Protein AF-0000000080759256 (afdb_homodimer)

Structure (mmCIF, N/CA/C/O backbone):
data_AF-0000000080759256-model_v1
#
loop_
_entity.id
_entity.type
_entity.pdbx_description
1 polymer 'Uncharacterized protein gp3'
#
loop_
_atom_site.group_PDB
_atom_site.id
_atom_site.type_symbol
_atom_site.label_atom_id
_atom_site.label_alt_id
_atom_site.label_comp_id
_atom_site.label_asym_id
_atom_site.label_entity_id
_atom_site.label_seq_id
_atom_site.pdbx_PDB_ins_code
_atom_site.Cartn_x
_atom_site.Cartn_y
_atom_site.Cartn_z
_atom_site.occupancy
_atom_site.B_iso_or_equiv
_atom_site.auth_seq_id
_atom_site.auth_comp_id
_atom_site.auth_asym_id
_atom_site.auth_atom_id
_atom_site.pdbx_PDB_model_num
ATOM 1 N N . MET A 1 1 ? 12.367 -5.848 33.625 1 29.31 1 MET A N 1
ATOM 2 C CA . MET A 1 1 ? 12.461 -5.926 32.156 1 29.31 1 MET A CA 1
ATOM 3 C C . MET A 1 1 ? 12.867 -4.578 31.562 1 29.31 1 MET A C 1
ATOM 5 O O . MET A 1 1 ? 12.273 -3.549 31.891 1 29.31 1 MET A O 1
ATOM 9 N N . THR A 1 2 ? 14.117 -4.34 31.453 1 33.72 2 THR A N 1
ATOM 10 C CA . THR A 1 2 ? 14.773 -3.078 31.141 1 33.72 2 THR A CA 1
ATOM 11 C C . THR A 1 2 ? 14.133 -2.43 29.906 1 33.72 2 THR A C 1
ATOM 13 O O . THR A 1 2 ? 14.023 -3.059 28.859 1 33.72 2 THR A O 1
ATOM 16 N N . ASN A 1 3 ? 13.062 -1.633 30.016 1 35.88 3 ASN A N 1
ATOM 17 C CA . ASN A 1 3 ? 12.281 -0.905 29.016 1 35.88 3 ASN A CA 1
ATOM 18 C C . ASN A 1 3 ? 13.188 -0.268 27.953 1 35.88 3 ASN A C 1
ATOM 20 O O . ASN A 1 3 ? 13.883 0.708 28.234 1 35.88 3 ASN A O 1
ATOM 24 N N . ALA A 1 4 ? 13.984 -1.083 27.234 1 39.34 4 ALA A N 1
ATOM 25 C CA . ALA A 1 4 ? 14.914 -0.586 26.234 1 39.34 4 ALA A CA 1
ATOM 26 C C . ALA A 1 4 ? 14.352 0.648 25.531 1 39.34 4 ALA A C 1
ATOM 28 O O . ALA A 1 4 ? 13.367 0.56 24.797 1 39.34 4 ALA A O 1
ATOM 29 N N . ILE A 1 5 ? 14.273 1.771 26.109 1 46.44 5 ILE A N 1
ATOM 30 C CA . ILE A 1 5 ? 13.844 3.076 25.625 1 46.44 5 ILE A CA 1
ATOM 31 C C . ILE A 1 5 ? 14.43 3.338 24.234 1 46.44 5 ILE A C 1
ATOM 33 O O . ILE A 1 5 ? 15.656 3.398 24.078 1 46.44 5 ILE A O 1
ATOM 37 N N . SER A 1 6 ? 13.891 2.717 23.078 1 59.53 6 SER A N 1
ATOM 38 C CA . SER A 1 6 ? 14.359 2.947 21.703 1 59.53 6 SER A CA 1
ATOM 39 C C . SER A 1 6 ? 14.758 4.406 21.5 1 59.53 6 SER A C 1
ATOM 41 O O . SER A 1 6 ? 14.023 5.316 21.891 1 59.53 6 SER A O 1
ATOM 43 N N . LYS A 1 7 ? 16.078 4.66 21.688 1 75.44 7 LYS A N 1
ATOM 44 C CA . LYS A 1 7 ? 16.656 5.992 21.531 1 75.44 7 LYS A CA 1
ATOM 45 C C . LYS A 1 7 ? 16.312 6.598 20.172 1 75.44 7 LYS A C 1
ATOM 47 O O . LYS A 1 7 ? 16.516 5.969 19.141 1 75.44 7 LYS A O 1
ATOM 52 N N . THR A 1 8 ? 15.531 7.746 20.188 1 87.62 8 THR A N 1
ATOM 53 C CA . THR A 1 8 ? 15.211 8.523 19 1 87.62 8 THR A CA 1
ATOM 54 C C . THR A 1 8 ? 16.469 9.094 18.359 1 87.62 8 THR A C 1
ATOM 56 O O . THR A 1 8 ? 17.281 9.742 19.031 1 87.62 8 THR A O 1
ATOM 59 N N . VAL A 1 9 ? 16.719 8.688 17.141 1 88.31 9 VAL A N 1
ATOM 60 C CA . VAL A 1 9 ? 17.906 9.148 16.422 1 88.31 9 VAL A CA 1
ATOM 61 C C . VAL A 1 9 ? 17.5 10.203 15.391 1 88.31 9 VAL A C 1
ATOM 63 O O . VAL A 1 9 ? 16.641 9.953 14.547 1 88.31 9 VAL A O 1
ATOM 66 N N . ILE A 1 10 ? 18.078 11.375 15.516 1 95.69 10 ILE A N 1
ATOM 67 C CA . ILE A 1 10 ? 17.984 12.383 14.469 1 95.69 10 ILE A CA 1
ATOM 68 C C . ILE A 1 10 ? 19.234 12.336 13.594 1 95.69 10 ILE A C 1
ATOM 70 O O . ILE A 1 10 ? 20.281 12.914 13.945 1 95.69 10 ILE A O 1
ATOM 74 N N . ALA A 1 11 ? 19.141 11.734 12.5 1 95 11 ALA A N 1
ATOM 75 C CA . ALA A 1 11 ? 20.297 11.398 11.68 1 95 11 ALA A CA 1
ATOM 76 C C . ALA A 1 11 ? 20.703 12.578 10.797 1 95 11 ALA A C 1
ATOM 78 O O . ALA A 1 11 ? 21.875 12.742 10.469 1 95 11 ALA A O 1
ATOM 79 N N . PHE A 1 12 ? 19.781 13.383 10.367 1 96.5 12 PHE A N 1
ATOM 80 C CA . PHE A 1 12 ? 20.016 14.477 9.43 1 96.5 12 PHE A CA 1
ATOM 81 C C . PHE A 1 12 ? 19.5 15.797 9.992 1 96.5 12 PHE A C 1
ATOM 83 O O . PHE A 1 12 ? 18.375 15.867 10.492 1 96.5 12 PHE A O 1
ATOM 90 N N . ARG A 1 13 ? 20.344 16.766 9.906 1 95.38 13 ARG A N 1
ATOM 91 C CA . ARG A 1 13 ? 19.984 18.094 10.422 1 95.38 13 ARG A CA 1
ATOM 92 C C . ARG A 1 13 ? 20.031 19.141 9.32 1 95.38 13 ARG A C 1
ATOM 94 O O . ARG A 1 13 ? 21.016 19.219 8.562 1 95.38 13 ARG A O 1
ATOM 101 N N . GLY A 1 14 ? 18.906 19.859 9.273 1 94.81 14 GLY A N 1
ATOM 102 C CA . GLY A 1 14 ? 18.828 20.922 8.273 1 94.81 14 GLY A CA 1
ATOM 103 C C . GLY A 1 14 ? 18.328 20.438 6.926 1 94.81 14 GLY A C 1
ATOM 104 O O . GLY A 1 14 ? 18.375 19.234 6.645 1 94.81 14 GLY A O 1
ATOM 105 N N . THR A 1 15 ? 17.906 21.359 6.113 1 97.12 15 THR A N 1
ATOM 106 C CA . THR A 1 15 ? 17.266 21.062 4.836 1 97.12 15 THR A CA 1
ATOM 107 C C . THR A 1 15 ? 18.25 20.391 3.879 1 97.12 15 THR A C 1
ATOM 109 O O . THR A 1 15 ? 17.875 19.469 3.158 1 97.12 15 THR A O 1
ATOM 112 N N . GLU A 1 16 ? 19.469 20.781 3.932 1 97.19 16 GLU A N 1
ATOM 113 C CA . GLU A 1 16 ? 20.453 20.25 2.988 1 97.19 16 GLU A CA 1
ATOM 114 C C . GLU A 1 16 ? 20.719 18.781 3.24 1 97.19 16 GLU A C 1
ATOM 116 O O . GLU A 1 16 ? 20.672 17.969 2.312 1 97.19 16 GLU A O 1
ATOM 121 N N . GLU A 1 17 ? 21 18.438 4.457 1 98 17 GLU A N 1
ATOM 122 C CA . GLU A 1 17 ? 21.266 17.047 4.805 1 98 17 GLU A CA 1
ATOM 123 C C . GLU A 1 17 ? 20.031 16.172 4.555 1 98 17 GLU A C 1
ATOM 125 O O . GLU A 1 17 ? 20.156 15.039 4.066 1 98 17 GLU A O 1
ATOM 130 N N . ILE A 1 18 ? 18.906 16.688 4.852 1 98.44 18 ILE A N 1
ATOM 131 C CA . ILE A 1 18 ? 17.672 15.953 4.652 1 98.44 18 ILE A CA 1
ATOM 132 C C . ILE A 1 18 ? 17.438 15.711 3.162 1 98.44 18 ILE A C 1
ATOM 134 O O . ILE A 1 18 ? 17.125 14.594 2.75 1 98.44 18 ILE A O 1
ATOM 138 N N . ASN A 1 19 ? 17.703 16.703 2.385 1 98.5 19 ASN A N 1
ATOM 139 C CA . ASN A 1 19 ? 17.5 16.562 0.948 1 98.5 19 ASN A CA 1
ATOM 140 C C . ASN A 1 19 ? 18.484 15.57 0.345 1 98.5 19 ASN A C 1
ATOM 142 O O . ASN A 1 19 ? 18.156 14.844 -0.592 1 98.5 19 ASN A O 1
ATOM 146 N N . ARG A 1 20 ? 19.688 15.531 0.863 1 98.56 20 ARG A N 1
ATOM 147 C CA . ARG A 1 20 ? 20.641 14.539 0.402 1 98.56 20 ARG A CA 1
ATOM 148 C C . ARG A 1 20 ? 20.172 13.125 0.723 1 98.56 20 ARG A C 1
ATOM 150 O O . ARG A 1 20 ? 20.297 12.219 -0.101 1 98.56 20 ARG A O 1
ATOM 157 N N . ALA A 1 21 ? 19.672 13.031 1.901 1 98.62 21 ALA A N 1
ATOM 158 C CA . ALA A 1 21 ? 19.125 11.734 2.291 1 98.62 21 ALA A CA 1
ATOM 159 C C . ALA A 1 21 ? 17.953 11.344 1.4 1 98.62 21 ALA A C 1
ATOM 161 O O . ALA A 1 21 ? 17.812 10.18 1 1 98.62 21 ALA A O 1
ATOM 162 N N . ILE A 1 22 ? 17.109 12.258 1.038 1 98.81 22 ILE A N 1
ATOM 163 C CA . ILE A 1 22 ? 15.938 12.023 0.192 1 98.81 22 ILE A CA 1
ATOM 164 C C . ILE A 1 22 ? 16.391 11.602 -1.204 1 98.81 22 ILE A C 1
ATO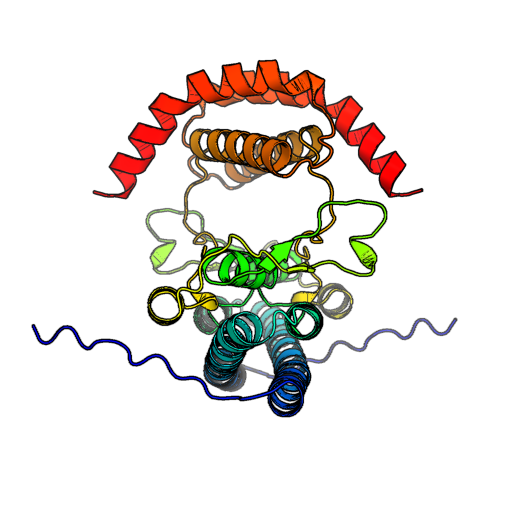M 166 O O . ILE A 1 22 ? 15.812 10.688 -1.801 1 98.81 22 ILE A O 1
ATOM 170 N N . ASP A 1 23 ? 17.391 12.219 -1.68 1 98.75 23 ASP A N 1
ATOM 171 C CA . ASP A 1 23 ? 17.922 11.852 -2.988 1 98.75 23 ASP A CA 1
ATOM 172 C C . ASP A 1 23 ? 18.422 10.406 -2.988 1 98.75 23 ASP A C 1
ATOM 174 O O . ASP A 1 23 ? 18.203 9.672 -3.951 1 98.75 23 ASP A O 1
ATOM 178 N N . ALA A 1 24 ? 19.109 10.055 -1.926 1 98.62 24 ALA A N 1
ATOM 179 C CA . ALA A 1 24 ? 19.578 8.68 -1.802 1 98.62 24 ALA A CA 1
ATOM 180 C C . ALA A 1 24 ? 18.406 7.699 -1.782 1 98.62 24 ALA A C 1
ATOM 182 O O . ALA A 1 24 ? 18.484 6.625 -2.385 1 98.62 24 ALA A O 1
ATOM 183 N N . ILE A 1 25 ? 17.375 8.062 -1.133 1 98.75 25 ILE A N 1
ATOM 184 C CA . ILE A 1 25 ? 16.172 7.215 -1.066 1 98.75 25 ILE A CA 1
ATOM 185 C C . ILE A 1 25 ? 15.578 7.059 -2.461 1 98.75 25 ILE A C 1
ATOM 187 O O . ILE A 1 25 ? 15.18 5.961 -2.852 1 98.75 25 ILE A O 1
ATOM 191 N N . ARG A 1 26 ? 15.531 8.156 -3.188 1 98.62 26 ARG A N 1
ATOM 192 C CA . ARG A 1 26 ? 14.992 8.125 -4.547 1 98.62 26 ARG A CA 1
ATOM 193 C C . ARG A 1 26 ? 15.727 7.105 -5.406 1 98.62 26 ARG A C 1
ATOM 195 O O . ARG A 1 26 ? 15.102 6.281 -6.07 1 98.62 26 ARG A O 1
ATOM 202 N N . VAL A 1 27 ? 16.984 7.133 -5.336 1 98.69 27 VAL A N 1
ATOM 203 C CA . VAL A 1 27 ? 17.812 6.27 -6.172 1 98.69 27 VAL A CA 1
ATOM 204 C C . VAL A 1 27 ? 17.688 4.82 -5.703 1 98.69 27 VAL A C 1
ATOM 206 O O . VAL A 1 27 ? 17.406 3.928 -6.5 1 98.69 27 VAL A O 1
ATOM 209 N N . ARG A 1 28 ? 17.891 4.59 -4.422 1 98.56 28 ARG A N 1
ATOM 210 C CA . ARG A 1 28 ? 17.828 3.242 -3.869 1 98.56 28 ARG A CA 1
ATOM 211 C C . ARG A 1 28 ? 16.453 2.629 -4.062 1 98.56 28 ARG A C 1
ATOM 213 O O . ARG A 1 28 ? 16.328 1.432 -4.328 1 98.56 28 ARG A O 1
ATOM 220 N N . GLY A 1 29 ? 15.438 3.48 -3.883 1 98.75 29 GLY A N 1
ATOM 221 C CA . GLY A 1 29 ? 14.078 3.008 -4.059 1 98.75 29 GLY A CA 1
ATOM 222 C C . GLY A 1 29 ? 13.781 2.553 -5.477 1 98.75 29 GLY A C 1
ATOM 223 O O . GLY A 1 29 ? 13.18 1.496 -5.684 1 98.75 29 GLY A O 1
ATOM 224 N N . LYS A 1 30 ? 14.156 3.332 -6.422 1 98.44 30 LYS A N 1
ATOM 225 C CA . LYS A 1 30 ? 13.969 2.967 -7.82 1 98.44 30 LYS A CA 1
ATOM 226 C C . LYS A 1 30 ? 14.703 1.671 -8.156 1 98.44 30 LYS A C 1
ATOM 228 O O . LYS A 1 30 ? 14.164 0.808 -8.852 1 98.44 30 LYS A O 1
ATOM 233 N N . GLU A 1 31 ? 15.898 1.527 -7.688 1 98.62 31 GLU A N 1
ATOM 234 C CA . GLU A 1 31 ? 16.688 0.321 -7.914 1 98.62 31 GLU A CA 1
ATOM 235 C C . GLU A 1 31 ? 16.016 -0.903 -7.301 1 98.62 31 GLU A C 1
ATOM 237 O O . GLU A 1 31 ? 16.031 -1.989 -7.879 1 98.62 31 GLU A O 1
ATOM 242 N N . LEU A 1 32 ? 15.516 -0.733 -6.125 1 98.81 32 LEU A N 1
ATOM 243 C CA . LEU A 1 32 ? 14.836 -1.846 -5.473 1 98.81 32 LEU A CA 1
ATOM 244 C C . LEU A 1 32 ? 13.602 -2.27 -6.262 1 98.81 32 LEU A C 1
ATOM 246 O O . LEU A 1 32 ? 13.375 -3.463 -6.473 1 98.81 32 LEU A O 1
ATOM 250 N N . ASP A 1 33 ? 12.766 -1.285 -6.707 1 98.75 33 ASP A N 1
ATOM 251 C CA . ASP A 1 33 ? 11.602 -1.59 -7.535 1 98.75 33 ASP A CA 1
ATOM 252 C C . ASP A 1 33 ? 12 -2.396 -8.766 1 98.75 33 ASP A C 1
ATOM 254 O O . ASP A 1 33 ? 11.344 -3.385 -9.109 1 98.75 33 ASP A O 1
ATOM 258 N N . GLU A 1 34 ? 13.07 -2.018 -9.375 1 98.44 34 GLU A N 1
ATOM 259 C CA . GLU A 1 34 ? 13.531 -2.686 -10.586 1 98.44 34 GLU A CA 1
ATOM 260 C C . GLU A 1 34 ? 14.031 -4.094 -10.289 1 98.44 34 GLU A C 1
ATOM 262 O O . GLU A 1 34 ? 13.789 -5.023 -11.062 1 98.44 34 GLU A O 1
ATOM 267 N N . ALA A 1 35 ? 14.734 -4.238 -9.219 1 98.69 35 ALA A N 1
ATOM 268 C CA . ALA A 1 35 ? 15.211 -5.559 -8.82 1 98.69 35 ALA A CA 1
ATOM 269 C C . ALA A 1 35 ? 14.047 -6.516 -8.578 1 98.69 35 ALA A C 1
ATOM 271 O O . ALA A 1 35 ? 14.086 -7.676 -8.992 1 98.69 35 ALA A O 1
ATOM 272 N N . ILE A 1 36 ? 13.039 -6.051 -7.922 1 98.88 36 ILE A N 1
ATOM 273 C CA . ILE A 1 36 ? 11.859 -6.863 -7.648 1 98.88 36 ILE A CA 1
ATOM 274 C C . ILE A 1 36 ? 11.156 -7.211 -8.961 1 98.88 36 ILE A C 1
ATOM 276 O O . ILE A 1 36 ? 10.703 -8.344 -9.148 1 98.88 36 ILE A O 1
ATOM 280 N N . GLN A 1 37 ? 11.141 -6.242 -9.859 1 98.75 37 GLN A N 1
ATOM 281 C CA . GLN A 1 37 ? 10.547 -6.477 -11.172 1 98.75 37 GLN A CA 1
ATOM 282 C C . GLN A 1 37 ? 11.273 -7.602 -11.906 1 98.75 37 GLN A C 1
ATOM 284 O O . GLN A 1 37 ? 10.641 -8.547 -12.375 1 98.75 37 GLN A O 1
ATOM 289 N N . LEU A 1 38 ? 12.523 -7.527 -11.953 1 98.62 38 LEU A N 1
ATOM 290 C CA . LEU A 1 38 ? 13.32 -8.531 -12.648 1 98.62 38 LEU A CA 1
ATOM 291 C C . LEU A 1 38 ? 13.164 -9.906 -12 1 98.62 38 LEU A C 1
ATOM 293 O O . LEU A 1 38 ? 13.047 -10.914 -12.688 1 98.62 38 LEU A O 1
ATOM 297 N N . THR A 1 39 ? 13.148 -9.898 -10.711 1 98.81 39 THR A N 1
ATOM 298 C CA . THR A 1 39 ? 12.961 -11.148 -9.984 1 98.81 39 THR A CA 1
ATOM 299 C C . THR A 1 39 ? 11.57 -11.727 -10.258 1 98.81 39 THR A C 1
ATOM 301 O O . THR A 1 39 ? 11.43 -12.922 -10.5 1 98.81 39 THR A O 1
ATOM 304 N N . GLY A 1 40 ? 10.555 -10.852 -10.234 1 98.75 40 GLY A N 1
ATOM 305 C CA . GLY A 1 40 ? 9.203 -11.289 -10.531 1 98.75 40 GLY A CA 1
ATOM 306 C C . GLY A 1 40 ? 9.062 -11.898 -11.906 1 98.75 40 GLY A C 1
ATOM 307 O O . GLY A 1 40 ? 8.438 -12.953 -12.07 1 98.75 40 GLY A O 1
ATOM 308 N N . LEU A 1 41 ? 9.648 -11.25 -12.883 1 98.69 41 LEU A N 1
ATOM 309 C CA . LEU A 1 41 ? 9.602 -11.773 -14.242 1 98.69 41 LEU A CA 1
ATOM 310 C C . LEU A 1 41 ? 10.258 -13.148 -14.32 1 98.69 41 LEU A C 1
ATOM 312 O O . LEU A 1 41 ? 9.742 -14.055 -14.977 1 98.69 41 LEU A O 1
ATOM 316 N N . SER A 1 42 ? 11.375 -13.328 -13.656 1 98.81 42 SER A N 1
ATOM 317 C CA . SER A 1 42 ? 12.078 -14.609 -13.617 1 98.81 42 SER A CA 1
ATOM 318 C C . SER A 1 42 ? 11.234 -15.68 -12.938 1 98.81 42 SER A C 1
ATOM 320 O O . SER A 1 42 ? 11.234 -16.844 -13.359 1 98.81 42 SER A O 1
ATOM 322 N N . ILE A 1 43 ? 10.516 -15.305 -11.945 1 98.81 43 ILE A N 1
ATOM 323 C CA . ILE A 1 43 ? 9.648 -16.219 -11.219 1 98.81 43 ILE A CA 1
ATOM 324 C C . ILE A 1 43 ? 8.508 -16.688 -12.125 1 98.81 43 ILE A C 1
ATOM 326 O O . ILE A 1 43 ? 8.203 -17.875 -12.188 1 98.81 43 ILE A O 1
ATOM 330 N N . ILE A 1 44 ? 7.891 -15.727 -12.828 1 98.62 44 ILE A N 1
ATOM 331 C CA . ILE A 1 44 ? 6.812 -16.062 -13.75 1 98.62 44 ILE A CA 1
ATOM 332 C C . ILE A 1 44 ? 7.312 -17.078 -14.781 1 98.62 44 ILE A C 1
ATOM 334 O O . ILE A 1 44 ? 6.648 -18.078 -15.047 1 98.62 44 ILE A O 1
ATOM 338 N N . HIS A 1 45 ? 8.477 -16.859 -15.281 1 98.31 45 HIS A N 1
ATOM 339 C CA . HIS A 1 45 ? 9.086 -17.766 -16.25 1 98.31 45 HIS A CA 1
ATOM 340 C C . HIS A 1 45 ? 9.383 -19.125 -15.617 1 98.31 45 HIS A C 1
ATOM 342 O O . HIS A 1 45 ? 9.102 -20.156 -16.219 1 98.31 45 HIS A O 1
ATOM 348 N N . HIS A 1 46 ? 9.945 -19.141 -14.469 1 98.44 46 HIS A N 1
ATOM 349 C CA . HIS A 1 46 ? 10.312 -20.359 -13.75 1 98.44 46 HIS A CA 1
ATOM 350 C C . HIS A 1 46 ? 9.094 -21.234 -13.508 1 98.44 46 HIS A C 1
ATOM 352 O O . HIS A 1 46 ? 9.148 -22.453 -13.734 1 98.44 46 HIS A O 1
ATOM 358 N N . ILE A 1 47 ? 8.016 -20.641 -13.07 1 98.25 47 ILE A N 1
ATOM 359 C CA . ILE A 1 47 ? 6.797 -21.375 -12.797 1 98.25 47 ILE A CA 1
ATOM 360 C C . ILE A 1 47 ? 6.281 -22.016 -14.086 1 98.25 47 ILE A C 1
ATOM 362 O O . ILE A 1 47 ? 5.816 -23.172 -14.078 1 98.25 47 ILE A O 1
ATOM 366 N N . ASP A 1 48 ? 6.383 -21.234 -15.125 1 97.31 48 ASP A N 1
ATOM 367 C CA . ASP A 1 48 ? 5.934 -21.75 -16.422 1 97.31 48 ASP A CA 1
ATOM 368 C C . ASP A 1 48 ? 6.711 -23 -16.812 1 97.31 48 ASP A C 1
ATOM 370 O O . ASP A 1 48 ? 6.145 -23.938 -17.391 1 97.31 48 ASP A O 1
ATOM 374 N N . GLN A 1 49 ? 7.938 -23.109 -16.453 1 96.44 49 GLN A N 1
ATOM 375 C CA . GLN A 1 49 ? 8.812 -24.203 -16.859 1 96.44 49 GLN A CA 1
ATOM 376 C C . GLN A 1 49 ? 8.617 -25.438 -15.969 1 96.44 49 GLN A C 1
ATOM 378 O O . GLN A 1 49 ? 8.656 -26.562 -16.453 1 96.44 49 GLN A O 1
ATOM 383 N N . CYS A 1 50 ? 8.414 -25.219 -14.656 1 96.62 50 CYS A N 1
ATOM 384 C CA . CYS A 1 50 ? 8.508 -26.406 -13.797 1 96.62 50 CYS A CA 1
ATOM 385 C C . CYS A 1 50 ? 7.387 -26.406 -12.766 1 96.62 50 CYS A C 1
ATOM 387 O O . CYS A 1 50 ? 7.293 -27.344 -11.961 1 96.62 50 CYS A O 1
ATOM 389 N N . GLY A 1 51 ? 6.613 -25.328 -12.617 1 96.81 51 GLY A N 1
ATOM 390 C CA . GLY A 1 51 ? 5.449 -25.312 -11.75 1 96.81 51 GLY A CA 1
ATOM 391 C C . GLY A 1 51 ? 5.789 -25.031 -10.297 1 96.81 51 GLY A C 1
ATOM 392 O O . GLY A 1 51 ? 4.918 -25.094 -9.43 1 96.81 51 GLY A O 1
ATOM 393 N N . ASP A 1 52 ? 7.055 -24.656 -10.031 1 96.94 52 ASP A N 1
ATOM 394 C CA . ASP A 1 52 ? 7.508 -24.406 -8.672 1 96.94 52 ASP A CA 1
ATOM 395 C C . ASP A 1 52 ? 7.07 -23.016 -8.195 1 96.94 52 ASP A C 1
ATOM 397 O O . ASP A 1 52 ? 7.574 -22 -8.68 1 96.94 52 ASP A O 1
ATOM 401 N N . VAL A 1 53 ? 6.195 -22.969 -7.184 1 97.69 53 VAL A N 1
ATOM 402 C CA . VAL A 1 53 ? 5.668 -21.688 -6.715 1 97.69 53 VAL A CA 1
ATOM 403 C C . VAL A 1 53 ? 6.285 -21.344 -5.363 1 97.69 53 VAL A C 1
ATOM 405 O O . VAL A 1 53 ? 5.953 -20.312 -4.77 1 97.69 53 VAL A O 1
ATOM 408 N N . THR A 1 54 ? 7.215 -22.172 -4.836 1 96.94 54 THR A N 1
ATOM 409 C CA . THR A 1 54 ? 7.852 -21.891 -3.551 1 96.94 54 THR A CA 1
ATOM 410 C C . THR A 1 54 ? 8.633 -20.578 -3.602 1 96.94 54 THR A C 1
ATOM 412 O O . THR A 1 54 ? 8.75 -19.891 -2.592 1 96.94 54 THR A O 1
ATOM 415 N N . VAL A 1 55 ? 9.109 -20.25 -4.785 1 98.06 55 VAL A N 1
ATOM 416 C CA . VAL A 1 55 ? 9.883 -19.031 -4.961 1 98.06 55 VAL A CA 1
ATOM 417 C C . VAL A 1 55 ? 8.969 -17.812 -4.844 1 98.06 55 VAL A C 1
ATOM 419 O O . VAL A 1 55 ? 9.422 -16.719 -4.516 1 98.06 55 VAL A O 1
ATOM 422 N N . VAL A 1 56 ? 7.664 -17.953 -5.09 1 98.5 56 VAL A N 1
ATOM 423 C CA . VAL A 1 56 ? 6.707 -16.875 -4.906 1 98.5 56 VAL A CA 1
ATOM 424 C C . VAL A 1 56 ? 6.594 -16.531 -3.422 1 98.5 56 VAL A C 1
ATOM 426 O O . VAL A 1 56 ? 6.652 -15.359 -3.043 1 98.5 56 VAL A O 1
ATOM 429 N N . LYS A 1 57 ? 6.441 -17.547 -2.615 1 97.75 57 LYS A N 1
ATOM 430 C CA . LYS A 1 57 ? 6.383 -17.344 -1.17 1 97.75 57 LYS A CA 1
ATOM 431 C C . LYS A 1 57 ? 7.66 -16.672 -0.658 1 97.75 57 LYS A C 1
ATOM 433 O O . LYS A 1 57 ? 7.605 -15.773 0.18 1 97.75 57 LYS A O 1
ATOM 438 N N . ALA A 1 58 ? 8.773 -17.156 -1.144 1 98.31 58 ALA A N 1
ATOM 439 C CA . ALA A 1 58 ? 10.062 -16.609 -0.723 1 98.31 58 ALA A CA 1
ATOM 440 C C . ALA A 1 58 ? 10.141 -15.109 -1.017 1 98.31 58 ALA A C 1
ATOM 442 O O . ALA A 1 58 ? 10.57 -14.328 -0.166 1 98.31 58 ALA A O 1
ATOM 443 N N . LEU A 1 59 ? 9.742 -14.688 -2.268 1 98.81 59 LEU A N 1
ATOM 444 C CA . LEU A 1 59 ? 9.781 -13.273 -2.625 1 98.81 59 LEU A CA 1
ATOM 445 C C . LEU A 1 59 ? 8.797 -12.477 -1.776 1 98.81 59 LEU A C 1
ATOM 447 O O . LEU A 1 59 ? 9.141 -11.414 -1.252 1 98.81 59 LEU A O 1
ATOM 451 N N . TYR A 1 60 ? 7.609 -12.969 -1.605 1 98.25 60 TYR A N 1
ATOM 452 C CA . TYR A 1 60 ? 6.586 -12.312 -0.804 1 98.25 60 TYR A CA 1
ATOM 453 C C . TYR A 1 60 ? 7.098 -12.016 0.602 1 98.25 60 TYR A C 1
ATOM 455 O O . TYR A 1 60 ? 6.953 -10.898 1.103 1 98.25 60 TYR A O 1
ATOM 463 N N . GLU A 1 61 ? 7.711 -12.992 1.213 1 97.25 61 GLU A N 1
ATOM 464 C CA . GLU A 1 61 ? 8.195 -12.867 2.584 1 97.25 61 GLU A CA 1
ATOM 465 C C . GLU A 1 61 ? 9.422 -11.961 2.66 1 97.25 61 GLU A C 1
ATOM 467 O O . GLU A 1 61 ? 9.734 -11.422 3.721 1 97.25 61 GLU A O 1
ATOM 472 N N . ALA A 1 62 ? 10.148 -11.828 1.552 1 98.56 62 ALA A N 1
ATOM 473 C CA . ALA A 1 62 ? 11.367 -11.016 1.516 1 98.56 62 ALA A CA 1
ATOM 474 C C . ALA A 1 62 ? 11.039 -9.547 1.279 1 98.56 62 ALA A C 1
ATOM 476 O O . ALA A 1 62 ? 11.883 -8.672 1.477 1 98.56 62 ALA A O 1
ATOM 477 N N . MET A 1 63 ? 9.812 -9.25 0.778 1 98.56 63 MET A N 1
ATOM 478 C CA . MET A 1 63 ? 9.43 -7.867 0.514 1 98.56 63 MET A CA 1
ATOM 479 C C . MET A 1 63 ? 9.586 -7.012 1.769 1 98.56 63 MET A C 1
ATOM 481 O O . MET A 1 63 ? 9.219 -7.441 2.865 1 98.56 63 MET A O 1
ATOM 485 N N . PRO A 1 64 ? 10.172 -5.816 1.604 1 98.06 64 PRO A N 1
ATOM 486 C CA . PRO A 1 64 ? 10.227 -4.941 2.777 1 98.06 64 PRO A CA 1
ATOM 487 C C . PRO A 1 64 ? 8.844 -4.586 3.318 1 98.06 64 PRO A C 1
ATOM 489 O O . PRO A 1 64 ? 7.871 -4.551 2.562 1 98.06 64 PRO A O 1
ATOM 492 N N . LYS A 1 65 ? 8.742 -4.246 4.602 1 97.62 65 LYS A N 1
ATOM 493 C CA . LYS A 1 65 ? 7.469 -3.984 5.27 1 97.62 65 LYS A CA 1
ATOM 494 C C . LYS A 1 65 ? 6.797 -2.736 4.703 1 97.62 65 LYS A C 1
ATOM 496 O O . LYS A 1 65 ? 5.57 -2.635 4.695 1 97.62 65 LYS A O 1
ATOM 501 N N . GLY A 1 66 ? 7.617 -1.867 4.195 1 98.12 66 GLY A N 1
ATOM 502 C CA . GLY A 1 66 ? 7.082 -0.619 3.672 1 98.12 66 GLY A CA 1
ATOM 503 C C . GLY A 1 66 ? 6.664 -0.713 2.217 1 98.12 66 GLY A C 1
ATOM 504 O O . GLY A 1 66 ? 6.258 0.284 1.616 1 98.12 66 GLY A O 1
ATOM 505 N N . SER A 1 67 ? 6.719 -1.897 1.632 1 98.25 67 SER A N 1
ATOM 506 C CA . SER A 1 67 ? 6.395 -2.076 0.22 1 98.25 67 SER A CA 1
ATOM 507 C C . SER A 1 67 ? 4.953 -2.543 0.039 1 98.25 67 SER A C 1
ATOM 509 O O . SER A 1 67 ? 4.324 -3.008 0.989 1 98.25 67 SER A O 1
ATOM 511 N N . ARG A 1 68 ? 4.465 -2.381 -1.161 1 97.88 68 ARG A N 1
ATOM 512 C CA . ARG A 1 68 ? 3.146 -2.861 -1.558 1 97.88 68 ARG A CA 1
ATOM 513 C C . ARG A 1 68 ? 3.201 -4.328 -1.973 1 97.88 68 ARG A C 1
ATOM 515 O O . ARG A 1 68 ? 2.959 -4.66 -3.137 1 97.88 68 ARG A O 1
ATOM 522 N N . ARG A 1 69 ? 3.367 -5.199 -1.012 1 97.56 69 ARG A N 1
ATOM 523 C CA . ARG A 1 69 ? 3.609 -6.613 -1.283 1 97.56 69 ARG A CA 1
ATOM 524 C C . ARG A 1 69 ? 2.371 -7.277 -1.88 1 97.56 69 ARG A C 1
ATOM 526 O O . ARG A 1 69 ? 2.484 -8.188 -2.703 1 97.56 69 ARG A O 1
ATOM 533 N N . ASN A 1 70 ? 1.129 -6.816 -1.497 1 95.25 70 ASN A N 1
ATOM 534 C CA . ASN A 1 70 ? -0.086 -7.398 -2.055 1 95.25 70 ASN A CA 1
ATOM 535 C C . ASN A 1 70 ? -0.248 -7.051 -3.531 1 95.25 70 ASN A C 1
ATOM 537 O O . ASN A 1 70 ? -0.757 -7.859 -4.312 1 95.25 70 ASN A O 1
ATOM 541 N N . ALA A 1 71 ? 0.14 -5.832 -3.902 1 97.31 71 ALA A N 1
ATOM 542 C CA . ALA A 1 71 ? 0.149 -5.48 -5.32 1 97.31 71 ALA A CA 1
ATOM 543 C C . ALA A 1 71 ? 1.046 -6.426 -6.113 1 97.31 71 ALA A C 1
ATOM 545 O O . ALA A 1 71 ? 0.688 -6.852 -7.215 1 97.31 71 ALA A O 1
ATOM 546 N N . LEU A 1 72 ? 2.201 -6.801 -5.523 1 98.62 72 LEU A N 1
ATOM 547 C CA . LEU A 1 72 ? 3.105 -7.746 -6.168 1 98.62 72 LEU A CA 1
ATOM 548 C C . LEU A 1 72 ? 2.426 -9.094 -6.375 1 98.62 72 LEU A C 1
ATOM 550 O O . LEU A 1 72 ? 2.512 -9.68 -7.461 1 98.62 72 LEU A O 1
ATOM 554 N N . VAL A 1 73 ? 1.755 -9.57 -5.371 1 97.62 73 VAL A N 1
ATOM 555 C CA . VAL A 1 73 ? 1.104 -10.875 -5.438 1 97.62 73 VAL A CA 1
ATOM 556 C C . VAL A 1 73 ? 0.035 -10.867 -6.527 1 97.62 73 VAL A C 1
ATOM 558 O O . VAL A 1 73 ? -0.023 -11.773 -7.359 1 97.62 73 VAL A O 1
ATOM 561 N N . GLU A 1 74 ? -0.789 -9.828 -6.539 1 95.44 74 GLU A N 1
ATOM 562 C CA . GLU A 1 74 ? -1.84 -9.75 -7.551 1 95.44 74 GLU A CA 1
ATOM 563 C C . GLU A 1 74 ? -1.25 -9.648 -8.953 1 95.44 74 GLU A C 1
ATOM 565 O O . GLU A 1 74 ? -1.817 -10.18 -9.914 1 95.44 74 GLU A O 1
ATOM 570 N N . TRP A 1 75 ? -0.188 -8.961 -9.039 1 97.94 75 TRP A N 1
ATOM 571 C CA . TRP A 1 75 ? 0.538 -8.836 -10.297 1 97.94 75 TRP A CA 1
ATOM 572 C C . TRP A 1 75 ? 1.051 -10.195 -10.758 1 97.94 75 TRP A C 1
ATOM 574 O O . TRP A 1 75 ? 0.911 -10.555 -11.93 1 97.94 75 TRP A O 1
ATOM 584 N N . LEU A 1 76 ? 1.649 -11.016 -9.875 1 98.5 76 LEU A N 1
ATOM 585 C CA . LEU A 1 76 ? 2.141 -12.352 -10.188 1 98.5 76 LEU A CA 1
ATOM 586 C C . LEU A 1 76 ? 0.992 -13.273 -10.586 1 98.5 76 LEU A C 1
ATOM 588 O O . LEU A 1 76 ? 1.129 -14.086 -11.508 1 98.5 76 LEU A O 1
ATOM 592 N N . VAL A 1 77 ? -0.113 -13.117 -9.938 1 96.62 77 VAL A N 1
ATOM 593 C CA . VAL A 1 77 ? -1.287 -13.938 -10.219 1 96.62 77 VAL A CA 1
ATOM 594 C C . VAL A 1 77 ? -1.851 -13.578 -11.594 1 96.62 77 VAL A C 1
ATOM 596 O O . VAL A 1 77 ? -2.246 -14.461 -12.359 1 96.62 77 VAL A O 1
ATOM 599 N N . LEU A 1 78 ? -1.883 -12.336 -11.875 1 96.5 78 LEU A N 1
ATOM 600 C CA . LEU A 1 78 ? -2.43 -11.859 -13.141 1 96.5 78 LEU A CA 1
ATOM 601 C C . LEU A 1 78 ? -1.594 -12.359 -14.312 1 96.5 78 LEU A C 1
ATOM 603 O O . LEU A 1 78 ? -2.137 -12.719 -15.359 1 96.5 78 LEU A O 1
ATOM 607 N N . HIS A 1 79 ? -0.292 -12.43 -14.141 1 98.12 79 HIS A N 1
ATOM 608 C CA . HIS A 1 79 ? 0.579 -12.625 -15.297 1 98.12 79 HIS A CA 1
ATOM 609 C C . HIS A 1 79 ? 1.22 -14.008 -15.273 1 98.12 79 HIS A C 1
ATOM 611 O O . HIS A 1 79 ? 1.886 -14.406 -16.234 1 98.12 79 HIS A O 1
ATOM 617 N N . GLY A 1 80 ? 1.076 -14.703 -14.18 1 98.19 80 GLY A N 1
ATOM 618 C CA . GLY A 1 80 ? 1.731 -16 -14.047 1 98.19 80 GLY A CA 1
ATOM 619 C C . GLY A 1 80 ? 0.78 -17.109 -13.664 1 98.19 80 GLY A C 1
ATOM 620 O O . GLY A 1 80 ? -0.386 -16.859 -13.352 1 98.19 80 GLY A O 1
ATOM 621 N N . LYS A 1 81 ? 1.288 -18.359 -13.688 1 98.25 81 LYS A N 1
ATOM 622 C CA . LYS A 1 81 ? 0.531 -19.562 -13.344 1 98.25 81 LYS A CA 1
ATOM 623 C C . LYS A 1 81 ? 0.58 -19.828 -11.844 1 98.25 81 LYS A C 1
ATOM 625 O O . LYS A 1 81 ? 0.971 -20.922 -11.422 1 98.25 81 LYS A O 1
ATOM 630 N N . VAL A 1 82 ? 0.206 -18.922 -11.117 1 97.62 82 VAL A N 1
ATOM 631 C CA . VAL A 1 82 ? 0.189 -19 -9.656 1 97.62 82 VAL A CA 1
ATOM 632 C C . VAL A 1 82 ? -1.125 -18.438 -9.125 1 97.62 82 VAL A C 1
ATOM 634 O O . VAL A 1 82 ? -1.73 -17.562 -9.75 1 97.62 82 VAL A O 1
ATOM 637 N N . GLN A 1 83 ? -1.626 -18.953 -8.047 1 94.38 83 GLN A N 1
ATOM 638 C CA . GLN A 1 83 ? -2.824 -18.469 -7.367 1 94.38 83 GLN A CA 1
ATOM 639 C C . GLN A 1 83 ? -2.633 -18.453 -5.855 1 94.38 83 GLN A C 1
ATOM 641 O O . GLN A 1 83 ? -1.82 -19.203 -5.32 1 94.38 83 GLN A O 1
ATOM 646 N N . VAL A 1 84 ? -3.361 -17.594 -5.219 1 92.62 84 VAL A N 1
ATOM 647 C CA . VAL A 1 84 ? -3.342 -17.531 -3.76 1 92.62 84 VAL A CA 1
ATOM 648 C C . VAL A 1 84 ? -4.141 -18.703 -3.188 1 92.62 84 VAL A C 1
ATOM 650 O O . VAL A 1 84 ? -5.223 -19.031 -3.684 1 92.62 84 VAL A O 1
ATOM 653 N N . ASN A 1 85 ? -3.545 -19.328 -2.23 1 91.62 85 ASN A N 1
ATOM 654 C CA . ASN A 1 85 ? -4.219 -20.422 -1.547 1 91.62 85 ASN A CA 1
ATOM 655 C C . ASN A 1 85 ? -5.273 -19.922 -0.57 1 91.62 85 ASN A C 1
ATOM 657 O O . ASN A 1 85 ? -4.941 -19.297 0.438 1 91.62 85 ASN A O 1
ATOM 661 N N . THR A 1 86 ? -6.496 -20.203 -0.799 1 82.88 86 THR A N 1
ATOM 662 C CA . THR A 1 86 ? -7.582 -19.672 0.02 1 82.88 86 THR A CA 1
ATOM 663 C C . THR A 1 86 ? -8.07 -20.734 1.007 1 82.88 86 THR A C 1
ATOM 665 O O . THR A 1 86 ? -9.031 -20.5 1.746 1 82.88 86 THR A O 1
ATOM 668 N N . ASP A 1 87 ? -7.461 -21.906 0.939 1 84.44 87 ASP A N 1
ATOM 669 C CA . ASP A 1 87 ? -7.805 -22.953 1.89 1 84.44 87 ASP A CA 1
ATOM 670 C C . ASP A 1 87 ? -7.266 -22.641 3.283 1 84.44 87 ASP A C 1
ATOM 672 O O . ASP A 1 87 ? -6.051 -22.656 3.502 1 84.44 87 ASP A O 1
ATOM 676 N N . LYS A 1 88 ? -8.109 -22.469 4.258 1 81.12 88 LYS A N 1
ATOM 677 C CA . LYS A 1 88 ? -7.754 -22.031 5.605 1 81.12 88 LYS A CA 1
ATOM 678 C C . LYS A 1 88 ? -6.836 -23.047 6.285 1 81.12 88 LYS A C 1
ATOM 680 O O . LYS A 1 88 ? -6.02 -22.672 7.133 1 81.12 88 LYS A O 1
ATOM 685 N N . LYS A 1 89 ? -6.957 -24.219 5.953 1 85.94 89 LYS A N 1
ATOM 686 C CA . LYS A 1 89 ? -6.203 -25.281 6.609 1 85.94 89 LYS A CA 1
ATOM 687 C C . LYS A 1 89 ? -4.746 -25.281 6.156 1 85.94 89 LYS A C 1
ATOM 689 O O . LYS A 1 89 ? -3.852 -25.656 6.918 1 85.94 89 LYS A O 1
ATOM 694 N N . SER A 1 90 ? -4.504 -24.781 4.879 1 90.12 90 SER A N 1
ATOM 695 C CA . SER A 1 90 ? -3.166 -24.969 4.32 1 90.12 90 SER A CA 1
ATOM 696 C C . SER A 1 90 ? -2.557 -23.625 3.906 1 90.12 90 SER A C 1
ATOM 698 O O . SER A 1 90 ? -1.358 -23.547 3.627 1 90.12 90 SER A O 1
ATOM 700 N N . ASN A 1 91 ? -3.281 -22.531 3.918 1 88.56 91 ASN A N 1
ATOM 701 C CA . ASN A 1 91 ? -2.838 -21.281 3.312 1 88.56 91 ASN A CA 1
ATOM 702 C C . ASN A 1 91 ? -1.715 -20.625 4.117 1 88.56 91 ASN A C 1
ATOM 704 O O . ASN A 1 91 ? -0.935 -19.844 3.582 1 88.56 91 ASN A O 1
ATOM 708 N N . LYS A 1 92 ? -1.591 -20.969 5.363 1 85.94 92 LYS A N 1
ATOM 709 C CA . LYS A 1 92 ? -0.516 -20.406 6.168 1 85.94 92 LYS A CA 1
ATOM 710 C C . LYS A 1 92 ? 0.841 -20.969 5.754 1 85.94 92 LYS A C 1
ATOM 712 O O . LYS A 1 92 ? 1.808 -20.219 5.602 1 85.94 92 LYS A O 1
ATOM 717 N N . ASP A 1 93 ? 0.934 -22.219 5.516 1 90.81 93 ASP A N 1
ATOM 718 C CA . ASP A 1 93 ? 2.176 -22.891 5.145 1 90.81 93 ASP A CA 1
ATOM 719 C C . ASP A 1 93 ? 2.439 -22.766 3.646 1 90.81 93 ASP A C 1
ATOM 721 O O . ASP A 1 93 ? 3.59 -22.656 3.221 1 90.81 93 ASP A O 1
ATOM 725 N N . LEU A 1 94 ? 1.34 -22.812 2.879 1 93.5 94 LEU A N 1
ATOM 726 C CA . LEU A 1 94 ? 1.407 -22.75 1.424 1 93.5 94 LEU A CA 1
ATOM 727 C C . LEU A 1 94 ? 0.5 -21.641 0.89 1 93.5 94 LEU A C 1
ATOM 729 O O . LEU A 1 94 ? -0.529 -21.922 0.271 1 93.5 94 LEU A O 1
ATOM 733 N N . PRO A 1 95 ? 0.992 -20.5 0.993 1 95.06 95 PRO A N 1
ATOM 734 C CA . PRO A 1 95 ? 0.116 -19.391 0.625 1 95.06 95 PRO A CA 1
ATOM 735 C C . PRO A 1 95 ? -0.13 -19.312 -0.879 1 95.06 95 PRO A C 1
ATOM 737 O O . PRO A 1 95 ? -1.06 -18.625 -1.318 1 95.06 95 PRO A O 1
ATOM 740 N N . PHE A 1 96 ? 0.721 -20.047 -1.65 1 97.06 96 PHE A N 1
ATOM 741 C CA . PHE A 1 96 ? 0.573 -19.984 -3.1 1 97.06 96 PHE A CA 1
ATOM 742 C C . PHE A 1 96 ? 0.505 -21.391 -3.689 1 97.06 96 PHE A C 1
ATOM 744 O O . PHE A 1 96 ? 1.164 -22.312 -3.195 1 97.06 96 PHE A O 1
ATOM 751 N N . LEU A 1 97 ? -0.289 -21.5 -4.719 1 96.38 97 LEU A N 1
ATOM 752 C CA . LEU A 1 97 ? -0.44 -22.75 -5.445 1 96.38 97 LEU A CA 1
ATOM 753 C C . LEU A 1 97 ? -0.16 -22.547 -6.934 1 96.38 97 LEU A C 1
ATOM 755 O O . LEU A 1 97 ? -0.331 -21.453 -7.461 1 96.38 97 LEU A O 1
ATOM 759 N N . TYR A 1 98 ? 0.247 -23.656 -7.5 1 97.81 98 TYR A N 1
ATOM 760 C CA . TYR A 1 98 ? 0.392 -23.672 -8.953 1 97.81 98 TYR A CA 1
ATOM 761 C C . TYR A 1 98 ? -0.969 -23.641 -9.641 1 97.81 98 TYR A C 1
ATOM 763 O O . TYR A 1 98 ? -1.853 -24.438 -9.312 1 97.81 98 TYR A O 1
ATOM 771 N N . ASN A 1 99 ? -1.194 -22.656 -10.508 1 96.88 99 ASN A N 1
ATOM 772 C CA . ASN A 1 99 ? -2.398 -22.578 -11.328 1 96.88 99 ASN A CA 1
ATOM 773 C C . ASN A 1 99 ? -2.16 -23.109 -12.734 1 96.88 99 ASN A C 1
ATOM 775 O O . ASN A 1 99 ? -1.76 -22.359 -13.625 1 96.88 99 ASN A O 1
ATOM 779 N N . LYS A 1 100 ? -2.463 -24.297 -12.922 1 94.19 100 LYS A N 1
ATOM 780 C CA . LYS A 1 100 ? -2.172 -24.969 -14.188 1 94.19 100 LYS A CA 1
ATOM 781 C C . LYS A 1 100 ? -2.957 -24.359 -15.336 1 94.19 100 LYS A C 1
ATOM 783 O O . LYS A 1 100 ? -2.582 -24.5 -16.5 1 94.19 100 LYS A O 1
ATOM 788 N N . PHE A 1 101 ? -4.035 -23.766 -15.016 1 93.75 101 PHE A N 1
ATOM 789 C CA . PHE A 1 101 ? -4.898 -23.203 -16.047 1 93.75 101 PHE A CA 1
ATOM 790 C C . PHE A 1 101 ? -4.559 -21.734 -16.297 1 93.75 101 PHE A C 1
ATOM 792 O O . PHE A 1 101 ? -5.121 -21.094 -17.188 1 93.75 101 PHE A O 1
ATOM 799 N N . GLY A 1 102 ? -3.73 -21.25 -15.438 1 94.44 102 GLY A N 1
ATOM 800 C CA . GLY A 1 102 ? -3.324 -19.875 -15.648 1 94.44 102 GLY A CA 1
ATOM 801 C C . GLY A 1 102 ? -2.496 -19.672 -16.906 1 94.44 102 GLY A C 1
ATOM 802 O O . GLY A 1 102 ? -2.068 -20.641 -17.531 1 94.44 102 GLY A O 1
ATOM 803 N N . LYS A 1 103 ? -2.338 -18.375 -17.297 1 95.5 103 LYS A N 1
ATOM 804 C CA . LYS A 1 103 ? -1.548 -18.016 -18.469 1 95.5 103 LYS A CA 1
ATOM 805 C C . LYS A 1 103 ? -0.301 -17.234 -18.062 1 95.5 103 LYS A C 1
ATOM 807 O O . LYS A 1 103 ? -0.353 -16.391 -17.172 1 95.5 103 LYS A O 1
ATOM 812 N N . THR A 1 104 ? 0.809 -17.641 -18.734 1 97.81 104 THR A N 1
ATOM 813 C CA . THR A 1 104 ? 2.043 -16.891 -18.562 1 97.81 104 THR A CA 1
ATOM 814 C C . THR A 1 104 ? 2.105 -15.719 -19.547 1 97.81 104 THR A C 1
ATOM 816 O O . THR A 1 104 ? 2.096 -15.922 -20.75 1 97.81 104 THR A O 1
ATOM 819 N N . ASP A 1 105 ? 2.064 -14.492 -19.016 1 97.88 105 ASP A N 1
ATOM 820 C CA . ASP A 1 105 ? 2.113 -13.289 -19.844 1 97.88 105 ASP A CA 1
ATOM 821 C C . ASP A 1 105 ? 3.309 -12.414 -19.469 1 97.88 105 ASP A C 1
ATOM 823 O O . ASP A 1 105 ? 3.148 -11.383 -18.812 1 97.88 105 ASP A O 1
ATOM 827 N N . LEU A 1 106 ? 4.473 -12.734 -20 1 97.69 106 LEU A N 1
ATOM 828 C CA . LEU A 1 106 ? 5.707 -12.016 -19.688 1 97.69 106 LEU A CA 1
ATOM 829 C C . LEU A 1 106 ? 5.715 -10.641 -20.344 1 97.69 106 LEU A C 1
ATOM 831 O O . LEU A 1 106 ? 6.23 -9.68 -19.766 1 97.69 106 LEU A O 1
ATOM 835 N N . VAL A 1 107 ? 5.145 -10.516 -21.469 1 96.88 107 VAL A N 1
ATOM 836 C CA . VAL A 1 107 ? 5.105 -9.227 -22.172 1 96.88 107 VAL A CA 1
ATOM 837 C C . VAL A 1 107 ? 4.23 -8.25 -21.391 1 96.88 107 VAL A C 1
ATOM 839 O O . VAL A 1 107 ? 4.645 -7.121 -21.109 1 96.88 107 VAL A O 1
ATOM 842 N N . GLY A 1 108 ? 3.016 -8.703 -21.016 1 97.31 108 GLY A N 1
ATOM 843 C CA . GLY A 1 108 ? 2.154 -7.863 -20.203 1 97.31 108 GLY A CA 1
ATOM 844 C C . GLY A 1 108 ? 2.781 -7.469 -18.875 1 97.31 108 GLY A C 1
ATOM 845 O O . GLY A 1 108 ? 2.66 -6.32 -18.453 1 97.31 108 GLY A O 1
ATOM 846 N N . ALA A 1 109 ? 3.473 -8.422 -18.266 1 98 109 ALA A N 1
ATOM 847 C CA . ALA A 1 109 ? 4.129 -8.18 -16.984 1 98 109 ALA A CA 1
ATOM 848 C C . ALA A 1 109 ? 5.246 -7.152 -17.125 1 98 109 ALA A C 1
ATOM 850 O O . ALA A 1 109 ? 5.516 -6.383 -16.203 1 98 109 ALA A O 1
ATOM 851 N N . THR A 1 110 ? 5.934 -7.176 -18.25 1 97.75 110 THR A N 1
ATOM 852 C CA . THR A 1 110 ? 7.012 -6.227 -18.516 1 97.75 110 THR A CA 1
ATOM 853 C C . THR A 1 110 ? 6.453 -4.828 -18.766 1 97.75 110 THR A C 1
ATOM 855 O O . THR A 1 110 ? 6.973 -3.844 -18.234 1 97.75 110 THR A O 1
ATOM 858 N N . ASP A 1 111 ? 5.383 -4.746 -19.453 1 96.81 111 ASP A N 1
ATOM 859 C CA . ASP A 1 111 ? 4.797 -3.469 -19.859 1 96.81 111 ASP A CA 1
ATOM 860 C C . ASP A 1 111 ? 4.074 -2.805 -18.688 1 96.81 111 ASP A C 1
ATOM 862 O O . ASP A 1 111 ? 3.906 -1.584 -18.672 1 96.81 111 ASP A O 1
ATOM 866 N N . ASN A 1 112 ? 3.592 -3.643 -17.812 1 97.31 112 ASN A N 1
ATOM 867 C CA . ASN A 1 112 ? 2.912 -3.172 -16.609 1 97.31 112 ASN A CA 1
ATOM 868 C C . ASN A 1 112 ? 3.596 -3.678 -15.344 1 97.31 112 ASN A C 1
ATOM 870 O O . ASN A 1 112 ? 3.119 -4.621 -14.711 1 97.31 112 ASN A O 1
ATOM 874 N N . PRO A 1 113 ? 4.652 -2.965 -15.055 1 98.31 113 PRO A N 1
ATOM 875 C CA . PRO A 1 113 ? 5.457 -3.475 -13.938 1 98.31 113 PRO A CA 1
ATOM 876 C C . PRO A 1 113 ? 4.684 -3.512 -12.625 1 98.31 113 PRO A C 1
ATOM 878 O O . PRO A 1 113 ? 3.705 -2.779 -12.453 1 98.31 113 PRO A O 1
ATOM 881 N N . TRP A 1 114 ? 5.188 -4.336 -11.703 1 98.56 114 TRP A N 1
ATOM 882 C CA . TRP A 1 114 ? 4.465 -4.594 -10.461 1 98.56 114 TRP A CA 1
ATOM 883 C C . TRP A 1 114 ? 4.277 -3.305 -9.664 1 98.56 114 TRP A C 1
ATOM 885 O O . TRP A 1 114 ? 3.25 -3.119 -9.008 1 98.56 114 TRP A O 1
ATOM 895 N N . TYR A 1 115 ? 5.312 -2.408 -9.688 1 98.5 115 TYR A N 1
ATOM 896 C CA . TYR A 1 115 ? 5.293 -1.217 -8.844 1 98.5 115 TYR A CA 1
ATOM 897 C C . TYR A 1 115 ? 4.352 -0.161 -9.414 1 98.5 115 TYR A C 1
ATOM 899 O O . TYR A 1 115 ? 4.027 0.818 -8.734 1 98.5 115 TYR A O 1
ATOM 907 N N . SER A 1 116 ? 3.936 -0.313 -10.664 1 97.31 116 SER A N 1
ATOM 908 C CA . SER A 1 116 ? 2.924 0.559 -11.258 1 97.31 116 SER A CA 1
ATOM 909 C C . SER A 1 116 ? 1.549 -0.102 -11.242 1 97.31 116 SER A C 1
ATOM 911 O O . SER A 1 116 ? 0.563 0.496 -11.68 1 97.31 116 SER A O 1
ATOM 913 N N . PHE A 1 117 ? 1.502 -1.311 -10.758 1 96.56 117 PHE A N 1
ATOM 914 C CA . PHE A 1 117 ? 0.264 -2.08 -10.711 1 96.56 117 PHE A CA 1
ATOM 915 C C . PHE A 1 117 ? -0.597 -1.648 -9.531 1 96.56 117 PHE A C 1
ATOM 917 O O . PHE A 1 117 ? -0.124 -1.605 -8.398 1 96.56 117 PHE A O 1
ATOM 924 N N . LYS A 1 118 ? -1.853 -1.211 -9.742 1 90.75 118 LYS A N 1
ATOM 925 C CA . LYS A 1 118 ? -2.795 -0.747 -8.734 1 90.75 118 LYS A CA 1
ATOM 926 C C . LYS A 1 118 ? -2.139 0.261 -7.793 1 90.75 118 LYS A C 1
ATOM 928 O O . LYS A 1 118 ? -2.033 0.018 -6.586 1 90.75 118 LYS A O 1
ATOM 933 N N . PRO A 1 119 ? -1.755 1.316 -8.406 1 94.25 119 PRO A N 1
ATOM 934 C CA . PRO A 1 119 ? -1.068 2.324 -7.59 1 94.25 119 PRO A CA 1
ATOM 935 C C . PRO A 1 119 ? -1.934 2.85 -6.449 1 94.25 119 PRO A C 1
ATOM 937 O O . PRO A 1 119 ? -3.162 2.738 -6.496 1 94.25 119 PRO A O 1
ATOM 940 N N . GLU A 1 120 ? -1.302 3.354 -5.418 1 91.5 120 GLU A N 1
ATOM 941 C CA . GLU A 1 120 ? -2.018 4.004 -4.324 1 91.5 120 GLU A CA 1
ATOM 942 C C . GLU A 1 120 ? -2.752 5.25 -4.809 1 91.5 120 GLU A C 1
ATOM 944 O O . GLU A 1 120 ? -2.34 5.879 -5.785 1 91.5 120 GLU A O 1
ATOM 949 N N . LYS A 1 121 ? -3.762 5.562 -4.07 1 83.94 121 LYS A N 1
ATOM 950 C CA . LYS A 1 121 ? -4.504 6.777 -4.391 1 83.94 121 LYS A CA 1
ATOM 951 C C . LYS A 1 121 ? -3.66 8.023 -4.137 1 83.94 121 LYS A C 1
ATOM 953 O O . LYS A 1 121 ? -2.895 8.07 -3.17 1 83.94 121 LYS A O 1
ATOM 958 N N . ALA A 1 122 ? -3.881 8.969 -4.988 1 86.25 122 ALA A N 1
ATOM 959 C CA . ALA A 1 122 ? -3.195 10.242 -4.785 1 86.25 122 ALA A CA 1
ATOM 960 C C . ALA A 1 122 ? -3.711 10.945 -3.531 1 86.25 122 ALA A C 1
ATOM 962 O O . ALA A 1 122 ? -4.859 10.75 -3.129 1 86.25 122 ALA A O 1
ATOM 963 N N . LEU A 1 123 ? -2.906 11.797 -2.943 1 83.56 123 LEU A N 1
ATOM 964 C CA . LEU A 1 123 ? -3.271 12.484 -1.712 1 83.56 123 LEU A CA 1
ATOM 965 C C . LEU A 1 123 ? -4.477 13.391 -1.935 1 83.56 123 LEU A C 1
ATOM 967 O O . LEU A 1 123 ? -5.285 13.594 -1.023 1 83.56 123 LEU A O 1
ATOM 971 N N . ASP A 1 124 ? -4.492 13.945 -3.066 1 77.5 124 ASP A N 1
ATOM 972 C CA . ASP A 1 124 ? -5.527 14.938 -3.352 1 77.5 124 ASP A CA 1
ATOM 973 C C . ASP A 1 124 ? -6.77 14.273 -3.947 1 77.5 124 ASP A C 1
ATOM 975 O O . ASP A 1 124 ? -7.734 14.953 -4.297 1 77.5 124 ASP A O 1
ATOM 979 N N . GLN A 1 125 ? -6.715 12.953 -4.078 1 76.44 125 GLN A N 1
ATOM 980 C CA . GLN A 1 125 ? -7.879 12.273 -4.641 1 76.44 125 GLN A CA 1
ATOM 981 C C . GLN A 1 125 ? -9.094 12.406 -3.723 1 76.44 125 GLN A C 1
ATOM 983 O O . GLN A 1 125 ? -8.969 12.25 -2.504 1 76.44 125 GLN A O 1
ATOM 988 N N . GLU A 1 126 ? -10.133 12.867 -4.316 1 76 126 GLU A N 1
ATOM 989 C CA . GLU A 1 126 ? -11.383 13.008 -3.568 1 76 126 GLU A CA 1
ATOM 990 C C . GLU A 1 126 ? -11.914 11.648 -3.127 1 76 126 GLU A C 1
ATOM 992 O O . GLU A 1 126 ? -11.641 10.633 -3.764 1 76 126 GLU A O 1
ATOM 997 N N . PHE A 1 127 ? -12.547 11.805 -2.01 1 82.94 127 PHE A N 1
ATOM 998 C 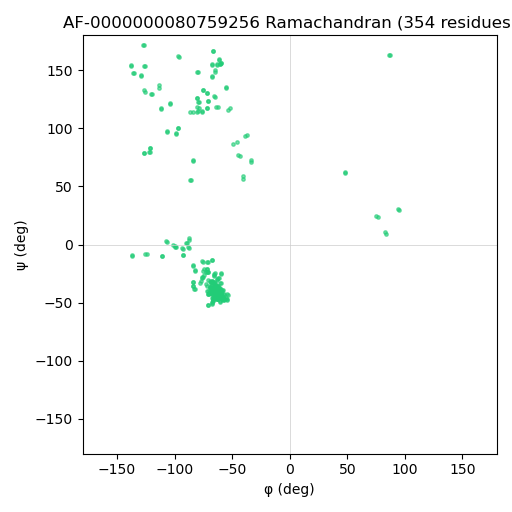CA . PHE A 1 127 ? -13.211 10.586 -1.569 1 82.94 127 PHE A CA 1
ATOM 999 C C . PHE A 1 127 ? -14.516 10.375 -2.326 1 82.94 127 PHE A C 1
ATOM 1001 O O . PHE A 1 127 ? -15.383 11.25 -2.328 1 82.94 127 PHE A O 1
ATOM 1008 N N . ASN A 1 128 ? -14.555 9.328 -3.018 1 86.94 128 ASN A N 1
ATOM 1009 C CA . ASN A 1 128 ? -15.734 8.945 -3.779 1 86.94 128 ASN A CA 1
ATOM 1010 C C . ASN A 1 128 ? -16.469 7.77 -3.127 1 86.94 128 ASN A C 1
ATOM 1012 O O . ASN A 1 128 ? -16.078 6.613 -3.316 1 86.94 128 ASN A O 1
ATOM 1016 N N . LEU A 1 129 ? -17.5 8.164 -2.367 1 89.94 129 LEU A N 1
ATOM 1017 C CA . LEU A 1 129 ? -18.234 7.16 -1.614 1 89.94 129 LEU A CA 1
ATOM 1018 C C . LEU A 1 129 ? -18.859 6.133 -2.551 1 89.94 129 LEU A C 1
ATOM 1020 O O . LEU A 1 129 ? -18.859 4.934 -2.26 1 89.94 129 LEU A O 1
ATOM 1024 N N . ALA A 1 130 ? -19.375 6.555 -3.625 1 90.5 130 ALA A N 1
ATOM 1025 C CA . ALA A 1 130 ? -19.984 5.645 -4.582 1 90.5 130 ALA A CA 1
ATOM 1026 C C . ALA A 1 130 ? -18.984 4.633 -5.109 1 90.5 130 ALA A C 1
ATOM 1028 O O . ALA A 1 130 ? -19.281 3.438 -5.195 1 90.5 130 ALA A O 1
ATOM 1029 N N . ALA A 1 131 ? -17.906 5.109 -5.387 1 88.12 131 ALA A N 1
ATOM 1030 C CA . ALA A 1 131 ? -16.844 4.223 -5.871 1 88.12 131 ALA A CA 1
ATOM 1031 C C . ALA A 1 131 ? -16.406 3.25 -4.785 1 88.12 131 ALA A C 1
ATOM 1033 O O . ALA A 1 131 ? -16.109 2.084 -5.066 1 88.12 131 ALA A O 1
ATOM 1034 N N . ALA A 1 132 ? -16.328 3.758 -3.592 1 90.12 132 ALA A N 1
ATOM 1035 C CA . ALA A 1 132 ? -15.945 2.912 -2.465 1 90.12 132 ALA A CA 1
ATOM 1036 C C . ALA A 1 132 ? -16.922 1.76 -2.277 1 90.12 132 ALA A C 1
ATOM 1038 O O . ALA A 1 132 ? -16.516 0.62 -2.041 1 90.12 132 ALA A O 1
ATOM 1039 N N . LEU A 1 133 ? -18.109 2.068 -2.426 1 91.25 133 LEU A N 1
ATOM 1040 C CA . LEU A 1 133 ? -19.141 1.05 -2.275 1 91.25 133 LEU A CA 1
ATOM 1041 C C . LEU A 1 133 ? -19.078 0.034 -3.41 1 91.25 133 LEU A C 1
ATOM 1043 O O . LEU A 1 133 ? -19.25 -1.167 -3.186 1 91.25 133 LEU A O 1
ATOM 1047 N N . ALA A 1 134 ? -18.859 0.481 -4.562 1 87.81 134 ALA A N 1
ATOM 1048 C CA . ALA A 1 134 ? -18.688 -0.421 -5.699 1 87.81 134 ALA A CA 1
ATOM 1049 C C . ALA A 1 134 ? -17.484 -1.348 -5.477 1 87.81 134 ALA A C 1
ATOM 1051 O O . ALA A 1 134 ? -17.547 -2.533 -5.812 1 87.81 134 ALA A O 1
ATOM 1052 N N . THR A 1 135 ? -16.484 -0.798 -4.926 1 87.56 135 THR A N 1
ATOM 1053 C CA . THR A 1 135 ? -15.289 -1.574 -4.66 1 87.56 135 THR A CA 1
ATOM 1054 C C . THR A 1 135 ? -15.57 -2.682 -3.648 1 87.56 135 THR A C 1
ATOM 1056 O O . THR A 1 135 ? -15.117 -3.816 -3.82 1 87.56 135 THR A O 1
ATOM 1059 N N . ILE A 1 136 ? -16.297 -2.359 -2.623 1 90.06 136 ILE A N 1
ATOM 1060 C CA . ILE A 1 136 ? -16.625 -3.367 -1.618 1 90.06 136 ILE A CA 1
ATOM 1061 C C . ILE A 1 136 ? -17.453 -4.48 -2.248 1 90.06 136 ILE A C 1
ATOM 1063 O O . ILE A 1 136 ? -17.25 -5.66 -1.958 1 90.06 136 ILE A O 1
ATOM 1067 N N . LYS A 1 137 ? -18.328 -4.055 -3.008 1 89.56 137 LYS A N 1
ATOM 1068 C CA . LYS A 1 137 ? -19.141 -5.055 -3.699 1 89.56 137 LYS A CA 1
ATOM 1069 C C . LYS A 1 137 ? -18.266 -5.984 -4.535 1 89.56 137 LYS A C 1
ATOM 1071 O O . LYS A 1 137 ? -18.438 -7.203 -4.512 1 89.56 137 LYS A O 1
ATOM 1076 N N . LYS A 1 138 ? -17.391 -5.426 -5.219 1 87 138 LYS A N 1
ATOM 1077 C CA . LYS A 1 138 ? -16.469 -6.219 -6.039 1 87 138 LYS A CA 1
ATOM 1078 C C . LYS A 1 138 ? -15.633 -7.152 -5.176 1 87 138 LYS A C 1
ATOM 1080 O O . LYS A 1 138 ? -15.398 -8.305 -5.547 1 87 138 LYS A O 1
ATOM 1085 N N . GLN A 1 139 ? -15.219 -6.656 -4.102 1 86.88 139 GLN A N 1
ATOM 1086 C CA . GLN A 1 139 ? -14.414 -7.465 -3.191 1 86.88 139 GLN A CA 1
ATOM 1087 C C . GLN A 1 139 ? -15.219 -8.648 -2.66 1 86.88 139 GLN A C 1
ATOM 1089 O O . GLN A 1 139 ? -14.688 -9.758 -2.52 1 86.88 139 GLN A O 1
ATOM 1094 N N . VAL A 1 140 ? -16.422 -8.406 -2.381 1 87.75 140 VAL A N 1
ATOM 1095 C CA . VAL A 1 140 ? -17.297 -9.484 -1.914 1 87.75 140 VAL A CA 1
ATOM 1096 C C . VAL A 1 140 ? -17.438 -10.547 -3.006 1 87.75 140 VAL A C 1
ATOM 1098 O O . VAL A 1 140 ? -17.312 -11.742 -2.736 1 87.75 140 VAL A O 1
ATOM 1101 N N . LEU A 1 141 ? -17.625 -10.094 -4.176 1 85.62 141 LEU A N 1
ATOM 1102 C CA . LEU A 1 141 ? -17.797 -11.016 -5.301 1 85.62 141 LEU A CA 1
ATOM 1103 C C . LEU A 1 141 ? -16.531 -11.836 -5.512 1 85.62 141 LEU A C 1
ATOM 1105 O O . LEU A 1 141 ? -16.594 -13.047 -5.754 1 85.62 141 LEU A O 1
ATOM 1109 N N . GLN A 1 142 ? -15.461 -11.156 -5.414 1 81.94 142 GLN A N 1
ATOM 1110 C CA . GLN A 1 142 ? -14.195 -11.859 -5.574 1 81.94 142 GLN A CA 1
ATOM 1111 C C . GLN A 1 142 ? -13.984 -12.883 -4.465 1 81.94 142 GLN A C 1
ATOM 1113 O O . GLN A 1 142 ? -13.516 -13.992 -4.723 1 81.94 142 GLN A O 1
ATOM 1118 N N . ALA A 1 143 ? -14.297 -12.477 -3.309 1 81.69 143 ALA A N 1
ATOM 1119 C CA . ALA A 1 143 ? -14.164 -13.398 -2.182 1 81.69 143 ALA A CA 1
ATOM 1120 C C . ALA A 1 143 ? -15.055 -14.625 -2.369 1 81.69 143 ALA A C 1
ATOM 1122 O O . ALA A 1 143 ? -14.625 -15.75 -2.104 1 81.69 143 ALA A O 1
ATOM 1123 N N . GLN A 1 144 ? -16.203 -14.391 -2.828 1 81.06 144 GLN A N 1
ATOM 1124 C CA . GLN A 1 144 ? -17.125 -15.477 -3.1 1 81.06 144 GLN A CA 1
ATOM 1125 C C . GLN A 1 144 ? -16.578 -16.422 -4.172 1 81.06 144 GLN A C 1
ATOM 1127 O O . GLN A 1 144 ? -16.625 -17.641 -4.012 1 81.06 144 GLN A O 1
ATOM 1132 N N . THR A 1 145 ? -16.078 -15.805 -5.152 1 79.06 145 THR A N 1
ATOM 1133 C CA . THR A 1 145 ? -15.562 -16.578 -6.277 1 79.06 145 THR A CA 1
ATOM 1134 C C . THR A 1 145 ? -14.352 -17.422 -5.859 1 79.06 145 THR A C 1
ATOM 1136 O O . THR A 1 145 ? -14.18 -18.547 -6.332 1 79.06 145 THR A O 1
ATOM 1139 N N . LYS A 1 146 ? -13.609 -16.875 -4.961 1 73.62 146 LYS A N 1
ATOM 1140 C CA . LYS A 1 146 ? -12.391 -17.547 -4.52 1 73.62 146 LYS A CA 1
ATOM 1141 C C . LYS A 1 146 ? -12.68 -18.516 -3.375 1 73.62 146 LYS A C 1
ATOM 1143 O O . LYS A 1 146 ? -11.766 -19.172 -2.867 1 73.62 146 LYS A O 1
ATOM 1148 N N . GLY A 1 147 ? -13.938 -18.531 -2.959 1 73.81 147 GLY A N 1
ATOM 1149 C CA . GLY A 1 147 ? -14.328 -19.469 -1.907 1 73.81 147 GLY A CA 1
ATOM 1150 C C . GLY A 1 147 ? -13.875 -19.016 -0.528 1 73.81 147 GLY A C 1
ATOM 1151 O O . GLY A 1 147 ? -13.695 -19.844 0.367 1 73.81 147 GLY A O 1
ATOM 1152 N N . LYS A 1 148 ? -13.688 -17.797 -0.405 1 74.81 148 LYS A N 1
ATOM 1153 C CA . LYS A 1 148 ? -13.281 -17.281 0.899 1 74.81 148 LYS A CA 1
ATOM 1154 C C . LYS A 1 148 ? -14.484 -17.141 1.831 1 74.81 148 LYS A C 1
ATOM 1156 O O . LYS A 1 148 ? -15.609 -16.922 1.376 1 74.81 148 LYS A O 1
ATOM 1161 N N . VAL A 1 149 ? -14.172 -17.328 3.047 1 77.19 149 VAL A N 1
ATOM 1162 C CA . VAL A 1 149 ? -15.211 -17.078 4.043 1 77.19 149 VAL A CA 1
ATOM 1163 C C . VAL A 1 149 ? -15.445 -15.57 4.168 1 77.19 149 VAL A C 1
ATOM 1165 O O . VAL A 1 149 ? -14.492 -14.789 4.227 1 77.19 149 VAL A O 1
ATOM 1168 N N . ILE A 1 150 ? -16.719 -15.242 4.098 1 85.12 150 ILE A N 1
ATOM 1169 C CA . ILE A 1 150 ? -17.094 -13.836 4.23 1 85.12 150 ILE A CA 1
ATOM 1170 C C . ILE A 1 150 ? -17.844 -13.625 5.539 1 85.12 150 ILE A C 1
ATOM 1172 O O . ILE A 1 150 ? -18.906 -14.219 5.758 1 85.12 150 ILE A O 1
ATOM 1176 N N . VAL A 1 151 ? -17.281 -12.844 6.383 1 85.56 151 VAL A N 1
ATOM 1177 C CA . VAL A 1 151 ? -17.953 -12.453 7.617 1 85.56 151 VAL A CA 1
ATOM 1178 C C . VAL A 1 151 ? -18.938 -11.328 7.332 1 85.56 151 VAL A C 1
ATOM 1180 O O . VAL A 1 151 ? -18.594 -10.336 6.695 1 85.56 151 VAL A O 1
ATOM 1183 N N . GLY A 1 152 ? -20.234 -11.562 7.754 1 89.5 152 GLY A N 1
ATOM 1184 C CA . GLY A 1 152 ? -21.266 -10.555 7.52 1 89.5 152 GLY A CA 1
ATOM 1185 C C . GLY A 1 152 ? -22.047 -10.789 6.242 1 89.5 152 GLY A C 1
ATOM 1186 O O . GLY A 1 152 ? -22.484 -9.828 5.602 1 89.5 152 GLY A O 1
ATOM 1187 N N . MET A 1 153 ? -22.156 -11.992 5.914 1 88 153 MET A N 1
ATOM 1188 C CA . MET A 1 153 ? -22.875 -12.352 4.699 1 88 153 MET A CA 1
ATOM 1189 C C . MET A 1 153 ? -24.328 -11.875 4.766 1 88 153 MET A C 1
ATOM 1191 O O . MET A 1 153 ? -24.938 -11.609 3.732 1 88 153 MET A O 1
ATOM 1195 N N . GLU A 1 154 ? -24.812 -11.719 5.949 1 90.38 154 GLU A N 1
ATOM 1196 C CA . GLU A 1 154 ? -26.188 -11.266 6.137 1 90.38 154 GLU A CA 1
ATOM 1197 C C . GLU A 1 154 ? -26.359 -9.82 5.672 1 90.38 154 GLU A C 1
ATOM 1199 O O . GLU A 1 154 ? -27.484 -9.359 5.473 1 90.38 154 GLU A O 1
ATOM 1204 N N . LEU A 1 155 ? -25.219 -9.125 5.445 1 92.81 155 LEU A N 1
ATOM 1205 C CA . LEU A 1 155 ? -25.25 -7.727 5.035 1 92.81 155 LEU A CA 1
ATOM 1206 C C . LEU A 1 155 ? -25.219 -7.602 3.516 1 92.81 155 LEU A C 1
ATOM 1208 O O . LEU A 1 155 ? -25.344 -6.504 2.975 1 92.81 155 LEU A O 1
ATOM 1212 N N . LEU A 1 156 ? -25.094 -8.672 2.842 1 91.88 156 LEU A N 1
ATOM 1213 C CA . LEU A 1 156 ? -24.844 -8.664 1.404 1 91.88 156 LEU A CA 1
ATOM 1214 C C . LEU A 1 156 ? -26.016 -8.031 0.655 1 91.88 156 LEU A C 1
ATOM 1216 O O . LEU A 1 156 ? -25.812 -7.223 -0.253 1 91.88 156 LEU A O 1
ATOM 1220 N N . GLY A 1 157 ? -27.156 -8.414 1.019 1 92.38 157 GLY A N 1
ATOM 1221 C CA . GLY A 1 157 ? -28.328 -7.852 0.369 1 92.38 157 GLY A CA 1
ATOM 1222 C C . GLY A 1 157 ? -28.406 -6.34 0.477 1 92.38 157 GLY A C 1
ATOM 1223 O O . GLY A 1 157 ? -28.672 -5.652 -0.515 1 92.38 157 GLY A O 1
ATOM 1224 N N . ASP A 1 158 ? -28.203 -5.816 1.644 1 93.88 158 ASP A N 1
ATOM 1225 C CA . ASP A 1 158 ? -28.219 -4.375 1.872 1 93.88 158 ASP A CA 1
ATOM 1226 C C . ASP A 1 158 ? -27.094 -3.686 1.09 1 93.88 158 ASP A C 1
ATOM 1228 O O . ASP A 1 158 ? -27.297 -2.598 0.546 1 93.88 158 ASP A O 1
ATOM 1232 N N . LEU A 1 159 ? -25.953 -4.336 1.076 1 93.38 159 LEU A N 1
ATOM 1233 C CA . LEU A 1 159 ? -24.828 -3.777 0.318 1 93.38 159 LEU A CA 1
ATOM 1234 C C . LEU A 1 159 ? -25.172 -3.684 -1.164 1 93.38 159 LEU A C 1
ATOM 1236 O O . LEU A 1 159 ? -24.906 -2.666 -1.806 1 93.38 159 LEU A O 1
ATOM 1240 N N . GLU A 1 160 ? -25.75 -4.781 -1.635 1 93.06 160 GLU A N 1
ATOM 1241 C CA . GLU A 1 160 ? -26.109 -4.805 -3.053 1 93.06 160 GLU A CA 1
ATOM 1242 C C . GLU A 1 160 ? -27.109 -3.709 -3.391 1 93.06 160 GLU A C 1
ATOM 1244 O O . GLU A 1 160 ? -27.016 -3.061 -4.434 1 93.06 160 GLU A O 1
ATOM 1249 N N . ALA A 1 161 ? -28.047 -3.492 -2.531 1 93 161 ALA A N 1
ATOM 1250 C CA . ALA A 1 161 ? -29.031 -2.436 -2.727 1 93 161 ALA A CA 1
ATOM 1251 C C . ALA A 1 161 ? -28.375 -1.059 -2.713 1 93 161 ALA A C 1
ATOM 1253 O O . ALA A 1 161 ? -28.688 -0.212 -3.557 1 93 161 ALA A O 1
ATOM 1254 N N . LEU A 1 162 ? -27.531 -0.879 -1.805 1 93.31 162 LEU A N 1
ATOM 1255 C CA . LEU A 1 162 ? -26.828 0.401 -1.691 1 93.31 162 LEU A CA 1
ATOM 1256 C C . LEU A 1 162 ? -25.906 0.625 -2.881 1 93.31 162 LE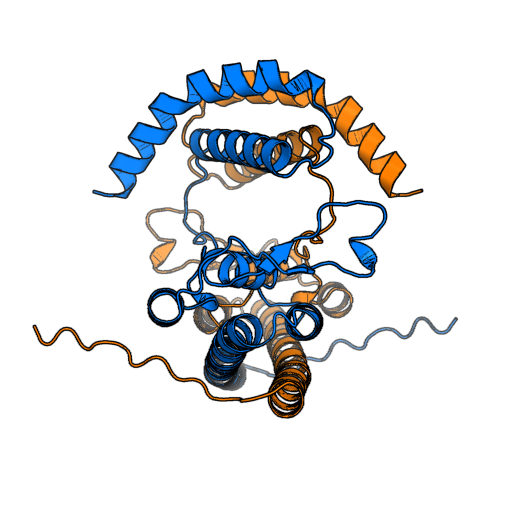U A C 1
ATOM 1258 O O . LEU A 1 162 ? -25.844 1.729 -3.422 1 93.31 162 LEU A O 1
ATOM 1262 N N . ALA A 1 163 ? -25.219 -0.399 -3.26 1 92.06 163 ALA A N 1
ATOM 1263 C CA . ALA A 1 163 ? -24.312 -0.319 -4.402 1 92.06 163 ALA A CA 1
ATOM 1264 C C . ALA A 1 163 ? -25.078 -0.006 -5.688 1 92.06 163 ALA A C 1
ATOM 1266 O O . ALA A 1 163 ? -24.578 0.699 -6.562 1 92.06 163 ALA A O 1
ATOM 1267 N N . ALA A 1 164 ? -26.25 -0.547 -5.781 1 91.81 164 ALA A N 1
ATOM 1268 C CA . ALA A 1 164 ? -27.094 -0.272 -6.949 1 91.81 164 ALA A CA 1
ATOM 1269 C C . ALA A 1 164 ? -27.469 1.204 -7.02 1 91.81 164 ALA A C 1
ATOM 1271 O O . ALA A 1 164 ? -27.5 1.794 -8.102 1 91.81 164 ALA A O 1
ATOM 1272 N N . LYS A 1 165 ? -27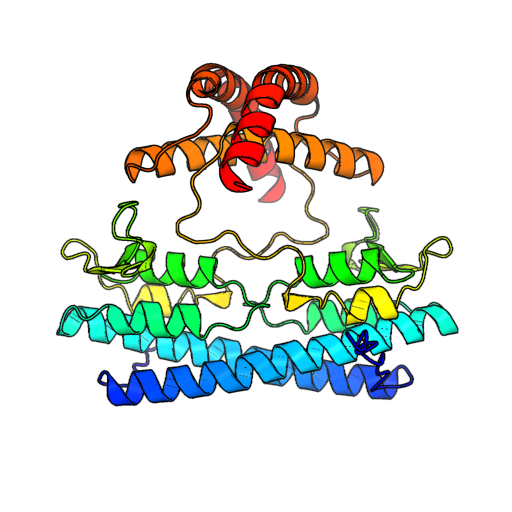.734 1.761 -5.922 1 91.5 165 LYS A N 1
ATOM 1273 C CA . LYS A 1 165 ? -28.031 3.189 -5.859 1 91.5 165 LYS A CA 1
ATOM 1274 C C . LYS A 1 165 ? -26.797 4.02 -6.199 1 91.5 165 LYS A C 1
ATOM 1276 O O . LYS A 1 165 ? -26.906 5.113 -6.758 1 91.5 165 LYS A O 1
ATOM 1281 N N . ALA A 1 166 ? -25.656 3.465 -5.855 1 91.69 166 ALA A N 1
ATOM 1282 C CA . ALA A 1 166 ? -24.391 4.184 -5.988 1 91.69 166 ALA A CA 1
ATOM 1283 C C . ALA A 1 166 ? -23.859 4.102 -7.418 1 91.69 166 ALA A C 1
ATOM 1285 O O . ALA A 1 166 ? -23.062 4.941 -7.844 1 91.69 166 ALA A O 1
ATOM 1286 N N . ALA A 1 167 ? -24.297 3.107 -8.164 1 89.19 167 ALA A N 1
ATOM 1287 C CA . ALA A 1 167 ? -23.703 2.77 -9.453 1 89.19 167 ALA A CA 1
ATOM 1288 C C . ALA A 1 167 ? -23.766 3.959 -10.414 1 89.19 167 ALA A C 1
ATOM 1290 O O . ALA A 1 167 ? -22.75 4.34 -11 1 89.19 167 ALA A O 1
ATOM 1291 N N . PRO A 1 168 ? -24.891 4.594 -10.516 1 88.44 168 PRO A N 1
ATOM 1292 C CA . PRO A 1 168 ? -24.953 5.727 -11.438 1 88.44 168 PRO A CA 1
ATOM 1293 C C . PRO A 1 168 ? -24.047 6.883 -11.008 1 88.44 168 PRO A C 1
ATOM 1295 O O . PRO A 1 168 ? -23.5 7.594 -11.852 1 88.44 168 PRO A O 1
ATOM 1298 N N . ILE A 1 169 ? -23.891 7.074 -9.773 1 87.5 169 ILE A N 1
ATOM 1299 C CA . ILE A 1 169 ? -23.062 8.141 -9.234 1 87.5 169 ILE A CA 1
ATOM 1300 C C . ILE A 1 169 ? -21.594 7.836 -9.508 1 87.5 169 ILE A C 1
ATOM 1302 O O . ILE A 1 169 ? -20.828 8.719 -9.914 1 87.5 169 ILE A O 1
ATOM 1306 N N . ALA A 1 170 ? -21.266 6.617 -9.32 1 83.88 170 ALA A N 1
ATOM 1307 C CA . ALA A 1 170 ? -19.891 6.188 -9.562 1 83.88 170 ALA A CA 1
ATOM 1308 C C . ALA A 1 170 ? -19.516 6.332 -11.039 1 83.88 170 ALA A C 1
ATOM 1310 O O . ALA A 1 170 ? -18.406 6.773 -11.367 1 83.88 170 ALA A O 1
ATOM 1311 N N . GLU A 1 171 ? -20.406 5.977 -11.828 1 83.81 171 GLU A N 1
ATOM 1312 C CA . GLU A 1 171 ? -20.172 6.066 -13.266 1 83.81 171 GLU A CA 1
ATOM 1313 C C . GLU A 1 171 ? -20.016 7.52 -13.711 1 83.81 171 GLU A C 1
ATOM 1315 O O . GLU A 1 171 ? -19.141 7.832 -14.531 1 83.81 171 GLU A O 1
ATOM 1320 N N . GLN A 1 172 ? -20.781 8.344 -13.172 1 80.5 172 GLN A N 1
ATOM 1321 C CA . GLN A 1 172 ? -20.703 9.766 -13.508 1 80.5 172 GLN A CA 1
ATOM 1322 C C . GLN A 1 172 ? -19.375 10.367 -13.031 1 80.5 172 GLN A C 1
ATOM 1324 O O . GLN A 1 172 ? -18.781 11.188 -13.734 1 80.5 172 GLN A O 1
ATOM 1329 N N . SER A 1 173 ? -19 9.992 -11.898 1 78.25 173 SER A N 1
ATOM 1330 C CA . SER A 1 173 ? -17.766 10.531 -11.344 1 78.25 173 SER A CA 1
ATOM 1331 C C . SER A 1 173 ? -16.547 10.055 -12.141 1 78.25 173 SER A C 1
ATOM 1333 O O . SER A 1 173 ? -15.594 10.805 -12.328 1 78.25 173 SER A O 1
ATOM 1335 N N . LYS A 1 174 ? -16.609 8.852 -12.57 1 73.19 174 LYS A N 1
ATOM 1336 C CA . LYS A 1 174 ? -15.523 8.328 -13.398 1 73.19 174 LYS A CA 1
ATOM 1337 C C . LYS A 1 174 ? -15.406 9.102 -14.703 1 73.19 174 LYS A C 1
ATOM 1339 O O . LYS A 1 174 ? -14.297 9.375 -15.172 1 73.19 174 LYS A O 1
ATOM 1344 N N . ARG A 1 175 ? -16.469 9.406 -15.203 1 69.62 175 ARG A N 1
ATOM 1345 C CA . ARG A 1 175 ? -16.5 10.164 -16.453 1 69.62 175 ARG A CA 1
ATOM 1346 C C . ARG A 1 175 ? -15.984 11.578 -16.25 1 69.62 175 ARG A C 1
ATOM 1348 O O . ARG A 1 175 ? -15.266 12.109 -17.109 1 69.62 175 ARG A O 1
ATOM 1355 N N . ALA A 1 176 ? -16.344 12.109 -15.102 1 63.44 176 ALA A N 1
ATOM 1356 C CA . ALA A 1 176 ? -15.906 13.469 -14.805 1 63.44 176 ALA A CA 1
ATOM 1357 C C . ALA A 1 176 ? -14.398 13.523 -14.562 1 63.44 176 ALA A C 1
ATOM 1359 O O . ALA A 1 176 ? -13.742 14.516 -14.898 1 63.44 176 ALA A O 1
ATOM 1360 N N . ALA A 1 177 ? -13.852 12.477 -14.031 1 60.81 177 ALA A N 1
ATOM 1361 C CA . ALA A 1 177 ? -12.422 12.43 -13.75 1 60.81 177 ALA A CA 1
ATOM 1362 C C . ALA A 1 177 ? -11.617 12.18 -15.023 1 60.81 177 ALA A C 1
ATOM 1364 O O . ALA A 1 177 ? -10.438 12.523 -15.102 1 60.81 177 ALA A O 1
ATOM 1365 N N . ALA A 1 178 ? -12.156 11.461 -15.969 1 53.44 178 ALA A N 1
ATOM 1366 C CA . ALA A 1 178 ? -11.477 11.133 -17.219 1 53.44 178 ALA A CA 1
ATOM 1367 C C . ALA A 1 178 ? -11.453 12.336 -18.156 1 53.44 178 ALA A C 1
ATOM 1369 O O . ALA A 1 178 ? -10.672 12.375 -19.109 1 53.44 178 ALA A O 1
ATOM 1370 N N . HIS A 1 179 ? -12.242 13.258 -18.094 1 50.62 179 HIS A N 1
ATOM 1371 C CA . HIS A 1 179 ? -12.242 14.438 -18.953 1 50.62 179 HIS A CA 1
ATOM 1372 C C . HIS A 1 179 ? -11.523 15.609 -18.297 1 50.62 179 HIS A C 1
ATOM 1374 O O . HIS A 1 179 ? -11.703 15.852 -17.09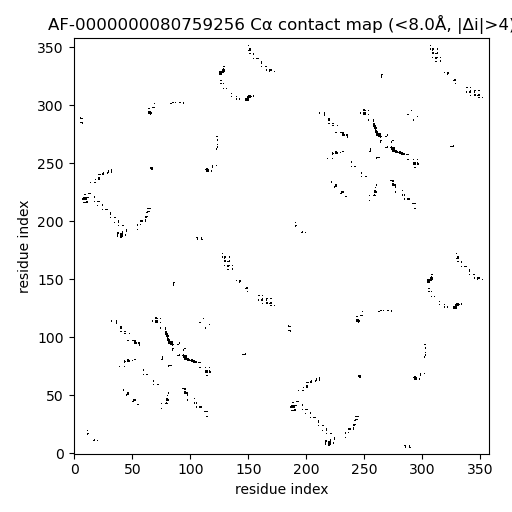4 1 50.62 179 HIS A O 1
ATOM 1380 N N . MET B 1 1 ? 5.762 5.59 -35.219 1 28.81 1 MET B N 1
ATOM 1381 C CA . MET B 1 1 ? 6.012 5.574 -33.781 1 28.81 1 MET B CA 1
ATOM 1382 C C . MET B 1 1 ? 6.539 4.215 -33.312 1 28.81 1 MET B C 1
ATOM 1384 O O . MET B 1 1 ? 5.922 3.184 -33.594 1 28.81 1 MET B O 1
ATOM 1388 N N . THR B 1 2 ? 7.797 4.008 -33.438 1 34.19 2 THR B N 1
ATOM 1389 C CA . THR B 1 2 ? 8.523 2.754 -33.25 1 34.19 2 THR B CA 1
ATOM 1390 C C . THR B 1 2 ? 8.094 2.045 -31.984 1 34.19 2 THR B C 1
ATOM 1392 O O . THR B 1 2 ? 8.109 2.639 -30.906 1 34.19 2 THR B O 1
ATOM 1395 N N . ASN B 1 3 ? 7.059 1.191 -31.984 1 36.19 3 ASN B N 1
ATOM 1396 C CA . ASN B 1 3 ? 6.473 0.39 -30.922 1 36.19 3 ASN B CA 1
ATOM 1397 C C . ASN B 1 3 ? 7.543 -0.23 -30.031 1 36.19 3 ASN B C 1
ATOM 1399 O O . ASN B 1 3 ? 8.219 -1.18 -30.438 1 36.19 3 ASN B O 1
ATOM 1403 N N . ALA B 1 4 ? 8.406 0.635 -29.453 1 39.78 4 ALA B N 1
ATOM 1404 C CA . ALA B 1 4 ? 9.492 0.153 -28.609 1 39.78 4 ALA B CA 1
ATOM 1405 C C . ALA B 1 4 ? 9.078 -1.105 -27.844 1 39.78 4 ALA B C 1
ATOM 1407 O O . ALA B 1 4 ? 8.227 -1.051 -26.953 1 39.78 4 ALA B O 1
ATOM 1408 N N . ILE B 1 5 ? 8.914 -2.248 -28.422 1 46.66 5 ILE B N 1
ATOM 1409 C CA . ILE B 1 5 ? 8.586 -3.564 -27.891 1 46.66 5 ILE B CA 1
ATOM 1410 C C . ILE B 1 5 ? 9.43 -3.84 -26.641 1 46.66 5 ILE B C 1
ATOM 1412 O O . ILE B 1 5 ? 10.664 -3.9 -26.719 1 46.66 5 ILE B O 1
ATOM 1416 N N . SER B 1 6 ? 9.141 -3.258 -25.359 1 59.16 6 SER B N 1
ATOM 1417 C CA . SER B 1 6 ? 9.852 -3.492 -24.109 1 59.16 6 SER B CA 1
ATOM 1418 C C . SER B 1 6 ? 10.266 -4.953 -23.969 1 59.16 6 SER B C 1
ATOM 1420 O O . SER B 1 6 ? 9.461 -5.855 -24.219 1 59.16 6 SER B O 1
ATOM 1422 N N . LYS B 1 7 ? 11.492 -5.25 -24.406 1 74.88 7 LYS B N 1
ATOM 1423 C CA . LYS B 1 7 ? 12.078 -6.59 -24.359 1 74.88 7 LYS B CA 1
ATOM 1424 C C . LYS B 1 7 ? 11.984 -7.191 -22.969 1 74.88 7 LYS B C 1
ATOM 1426 O O . LYS B 1 7 ? 12.398 -6.562 -21.984 1 74.88 7 LYS B O 1
ATOM 1431 N N . THR B 1 8 ? 11.234 -8.328 -22.828 1 87.38 8 THR B N 1
ATOM 1432 C CA . THR B 1 8 ? 11.133 -9.102 -21.594 1 87.38 8 THR B CA 1
ATOM 1433 C C . THR B 1 8 ? 12.484 -9.695 -21.219 1 87.38 8 THR B C 1
ATOM 1435 O O . THR B 1 8 ? 13.117 -10.375 -22.031 1 87.38 8 THR B O 1
ATOM 1438 N N . VAL B 1 9 ? 12.969 -9.305 -20.078 1 88.19 9 VAL B N 1
ATOM 1439 C CA . VAL B 1 9 ? 14.258 -9.789 -19.594 1 88.19 9 VAL B CA 1
ATOM 1440 C C . VAL B 1 9 ? 14.039 -10.836 -18.5 1 88.19 9 VAL B C 1
ATOM 1442 O O . VAL B 1 9 ? 13.359 -10.57 -17.516 1 88.19 9 VAL B O 1
ATOM 1445 N N . ILE B 1 10 ? 14.562 -12.016 -18.75 1 95.75 10 ILE B N 1
ATOM 1446 C CA . ILE B 1 10 ? 14.656 -13.023 -17.703 1 95.75 10 ILE B CA 1
ATOM 1447 C C . ILE B 1 10 ? 16.047 -13 -17.078 1 95.75 10 ILE B C 1
ATOM 1449 O O . ILE B 1 10 ? 16.984 -13.602 -17.625 1 95.75 10 ILE B O 1
ATOM 1453 N N . ALA B 1 11 ? 16.156 -12.398 -15.984 1 95.06 11 ALA B N 1
ATOM 1454 C CA . ALA B 1 11 ? 17.453 -12.086 -15.398 1 95.06 11 ALA B CA 1
ATOM 1455 C C . ALA B 1 11 ? 18 -13.273 -14.602 1 95.06 11 ALA B C 1
ATOM 1457 O O . ALA B 1 11 ? 19.219 -13.461 -14.516 1 95.06 11 ALA B O 1
ATOM 1458 N N . PHE B 1 12 ? 17.172 -14.062 -14 1 96.62 12 PHE B N 1
ATOM 1459 C CA . PHE B 1 12 ? 17.578 -15.156 -13.125 1 96.62 12 PHE B CA 1
ATOM 1460 C C . PHE B 1 12 ? 16.938 -16.469 -13.578 1 96.62 12 PHE B C 1
ATOM 1462 O O . PHE B 1 12 ? 15.727 -16.516 -13.844 1 96.62 12 PHE B O 1
ATOM 1469 N N . ARG B 1 13 ? 17.766 -17.453 -13.641 1 95.44 13 ARG B N 1
ATOM 1470 C CA . ARG B 1 13 ? 17.297 -18.766 -14.078 1 95.44 13 ARG B CA 1
ATOM 1471 C C . ARG B 1 13 ? 17.516 -19.812 -13 1 95.44 13 ARG B C 1
ATOM 1473 O O . ARG B 1 13 ? 18.625 -19.922 -12.445 1 95.44 13 ARG B O 1
ATOM 1480 N N . GLY B 1 14 ? 16.391 -20.531 -12.742 1 95.06 14 GLY B N 1
ATOM 1481 C CA . GLY B 1 14 ? 16.484 -21.578 -11.75 1 95.06 14 GLY B CA 1
ATOM 1482 C C . GLY B 1 14 ? 16.266 -21.094 -10.328 1 95.06 14 GLY B C 1
ATOM 1483 O O . GLY B 1 14 ? 16.375 -19.891 -10.062 1 95.06 14 GLY B O 1
ATOM 1484 N N . THR B 1 15 ? 15.992 -22.016 -9.445 1 97.25 15 THR B N 1
ATOM 1485 C CA . THR B 1 15 ? 15.617 -21.719 -8.07 1 97.25 15 THR B CA 1
ATOM 1486 C C . THR B 1 15 ? 16.766 -21.062 -7.32 1 97.25 15 THR B C 1
ATOM 1488 O O . THR B 1 15 ? 16.562 -20.125 -6.543 1 97.25 15 THR B O 1
ATOM 1491 N N . GLU B 1 16 ? 17.953 -21.469 -7.602 1 97.31 16 GLU B N 1
ATOM 1492 C CA . GLU B 1 16 ? 19.109 -20.969 -6.867 1 97.31 16 GLU B CA 1
ATOM 1493 C C . GLU B 1 16 ? 19.344 -19.5 -7.164 1 97.31 16 GLU B C 1
ATOM 1495 O O . GLU B 1 16 ? 19.5 -18.688 -6.246 1 97.31 16 GLU B O 1
ATOM 1500 N N . GLU B 1 17 ? 19.406 -19.141 -8.414 1 98.06 17 GLU B N 1
ATOM 1501 C CA . GLU B 1 17 ? 19.625 -17.75 -8.805 1 98.06 17 GLU B CA 1
ATOM 1502 C C . GLU B 1 17 ? 18.484 -16.859 -8.328 1 98.06 17 GLU B C 1
ATOM 1504 O O . GLU B 1 17 ? 18.719 -15.742 -7.875 1 98.06 17 GLU B O 1
ATOM 1509 N N . ILE B 1 18 ? 17.312 -17.359 -8.406 1 98.5 18 ILE B N 1
ATOM 1510 C CA . ILE B 1 18 ? 16.141 -16.609 -7.973 1 98.5 18 ILE B CA 1
ATOM 1511 C C . ILE B 1 18 ? 16.219 -16.359 -6.469 1 98.5 18 ILE B C 1
ATOM 1513 O O . ILE B 1 18 ? 16 -15.242 -6.004 1 98.5 18 ILE B O 1
ATOM 1517 N N . ASN B 1 19 ? 16.609 -17.359 -5.754 1 98.5 19 ASN B N 1
ATOM 1518 C CA . ASN B 1 19 ? 16.688 -17.203 -4.305 1 98.5 19 ASN B CA 1
ATOM 1519 C C . ASN B 1 19 ? 17.797 -16.234 -3.906 1 98.5 19 ASN B C 1
ATOM 1521 O O . ASN B 1 19 ? 17.672 -15.508 -2.922 1 98.5 19 ASN B O 1
ATOM 1525 N N . ARG B 1 20 ? 18.859 -16.219 -4.645 1 98.56 20 ARG B N 1
ATOM 1526 C CA . ARG B 1 20 ? 19.922 -15.242 -4.383 1 98.56 20 ARG B CA 1
ATOM 1527 C C . ARG B 1 20 ? 19.406 -13.82 -4.605 1 98.56 20 ARG B C 1
ATOM 1529 O O . ARG B 1 20 ? 19.719 -12.922 -3.82 1 98.56 20 ARG B O 1
ATOM 1536 N N . ALA B 1 21 ? 18.688 -13.719 -5.664 1 98.62 21 ALA B N 1
ATOM 1537 C CA . ALA B 1 21 ? 18.109 -12.406 -5.945 1 98.62 21 ALA B CA 1
ATOM 1538 C C . ALA B 1 21 ? 17.125 -12 -4.844 1 98.62 21 ALA B C 1
ATOM 1540 O O . ALA B 1 21 ? 17.094 -10.844 -4.43 1 98.62 21 ALA B O 1
ATOM 1541 N N . ILE B 1 22 ? 16.359 -12.891 -4.328 1 98.81 22 ILE B N 1
ATOM 1542 C CA . ILE B 1 22 ? 15.383 -12.648 -3.273 1 98.81 22 ILE B CA 1
ATOM 1543 C C . ILE B 1 22 ? 16.094 -12.234 -1.99 1 98.81 22 ILE B C 1
ATOM 1545 O O . ILE B 1 22 ? 15.664 -11.312 -1.296 1 98.81 22 ILE B O 1
ATOM 1549 N N . ASP B 1 23 ? 17.156 -12.875 -1.715 1 98.75 23 ASP B N 1
ATOM 1550 C CA . ASP B 1 23 ? 17.938 -12.516 -0.533 1 98.75 23 ASP B CA 1
ATOM 1551 C C . ASP B 1 23 ? 18.469 -11.086 -0.634 1 98.75 23 ASP B C 1
ATOM 1553 O O . ASP B 1 23 ? 18.453 -10.344 0.351 1 98.75 23 ASP B O 1
ATOM 1557 N N . ALA B 1 24 ? 18.922 -10.75 -1.803 1 98.62 24 ALA B N 1
ATOM 1558 C CA . ALA B 1 24 ? 19.391 -9.383 -2.02 1 98.62 24 ALA B CA 1
ATOM 1559 C C . ALA B 1 24 ? 18.266 -8.383 -1.818 1 98.62 24 ALA B C 1
ATOM 1561 O O . ALA B 1 24 ? 18.469 -7.309 -1.246 1 98.62 24 ALA B O 1
ATOM 1562 N N . ILE B 1 25 ? 17.109 -8.711 -2.252 1 98.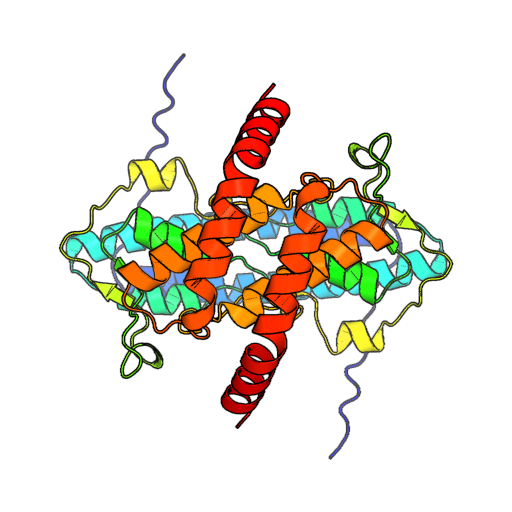81 25 ILE B N 1
ATOM 1563 C CA . ILE B 1 25 ? 15.945 -7.852 -2.092 1 98.81 25 ILE B CA 1
ATOM 1564 C C . ILE B 1 25 ? 15.625 -7.684 -0.609 1 98.81 25 ILE B C 1
ATOM 1566 O O . ILE B 1 25 ? 15.328 -6.578 -0.151 1 98.81 25 ILE B O 1
ATOM 1570 N N . ARG B 1 26 ? 15.695 -8.781 0.118 1 98.62 26 ARG B N 1
ATOM 1571 C CA . ARG B 1 26 ? 15.43 -8.742 1.552 1 98.62 26 ARG B CA 1
ATOM 1572 C C . ARG B 1 26 ? 16.328 -7.738 2.254 1 98.62 26 ARG B C 1
ATOM 1574 O O . ARG B 1 26 ? 15.867 -6.898 3.021 1 98.62 26 ARG B O 1
ATOM 1581 N N . VAL B 1 27 ? 17.547 -7.781 1.944 1 98.69 27 VAL B N 1
ATOM 1582 C CA . VAL B 1 27 ? 18.547 -6.938 2.6 1 98.69 27 VAL B CA 1
ATOM 1583 C C . VAL B 1 27 ? 18.359 -5.488 2.162 1 98.69 27 VAL B C 1
ATOM 1585 O O . VAL B 1 27 ? 18.25 -4.59 3 1 98.69 27 VAL B O 1
ATOM 1588 N N . ARG B 1 28 ? 18.312 -5.262 0.871 1 98.56 28 ARG B N 1
ATOM 1589 C CA . ARG B 1 28 ? 18.172 -3.91 0.337 1 98.56 28 ARG B CA 1
ATOM 1590 C C . ARG B 1 28 ? 16.859 -3.273 0.792 1 98.56 28 ARG B C 1
ATOM 1592 O O . ARG B 1 28 ? 16.812 -2.074 1.078 1 98.56 28 ARG B O 1
ATOM 1599 N N . GLY B 1 29 ? 15.828 -4.105 0.804 1 98.75 29 GLY B N 1
ATOM 1600 C CA . GLY B 1 29 ? 14.531 -3.609 1.237 1 98.75 29 GLY B CA 1
ATOM 1601 C C . GLY B 1 29 ? 14.516 -3.152 2.684 1 98.75 29 GLY B C 1
ATOM 1602 O O . GLY B 1 29 ? 13.984 -2.086 3 1 98.75 29 GLY B O 1
ATOM 1603 N N . LYS B 1 30 ? 15.047 -3.932 3.541 1 98.44 30 LYS B N 1
ATOM 1604 C CA . LYS B 1 30 ? 15.141 -3.564 4.953 1 98.44 30 LYS B CA 1
ATOM 1605 C C . LYS B 1 30 ? 15.953 -2.285 5.133 1 98.44 30 LYS B C 1
ATOM 1607 O O . LYS B 1 30 ? 15.57 -1.412 5.918 1 98.44 30 LYS B O 1
ATOM 1612 N N . GLU B 1 31 ? 17.031 -2.152 4.453 1 98.62 31 GLU B N 1
ATOM 1613 C CA . GLU B 1 31 ? 17.875 -0.962 4.523 1 98.62 31 GLU B CA 1
ATOM 1614 C C . GLU B 1 31 ? 17.125 0.275 4.043 1 98.62 31 GLU B C 1
ATOM 1616 O O . GLU B 1 31 ? 17.281 1.359 4.609 1 98.62 31 GLU B O 1
ATOM 1621 N N . LEU B 1 32 ? 16.406 0.104 2.994 1 98.75 32 LEU B N 1
ATOM 1622 C CA . LEU B 1 32 ? 15.641 1.229 2.48 1 98.75 32 LEU B CA 1
ATOM 1623 C C . LEU B 1 32 ? 14.586 1.673 3.492 1 98.75 32 LEU B C 1
ATOM 1625 O O . LEU B 1 32 ? 14.422 2.869 3.74 1 98.75 32 LEU B O 1
ATOM 1629 N N . ASP B 1 33 ? 13.828 0.703 4.078 1 98.75 33 ASP B N 1
ATOM 1630 C CA . ASP B 1 33 ? 12.852 1.023 5.113 1 98.75 33 ASP B CA 1
ATOM 1631 C C . ASP B 1 33 ? 13.492 1.822 6.246 1 98.75 33 ASP B C 1
ATOM 1633 O O . ASP B 1 33 ? 12.93 2.822 6.699 1 98.75 33 ASP B O 1
ATOM 1637 N N . GLU B 1 34 ? 14.641 1.421 6.641 1 98.44 34 GLU B N 1
ATOM 1638 C CA . GLU B 1 34 ? 15.344 2.076 7.742 1 98.44 34 GLU B CA 1
ATOM 1639 C C . GLU B 1 34 ? 15.805 3.477 7.348 1 98.44 34 GLU B C 1
ATOM 1641 O O . GLU B 1 34 ? 15.734 4.41 8.156 1 98.44 34 GLU B O 1
ATOM 1646 N N . ALA B 1 35 ? 16.281 3.609 6.168 1 98.69 35 ALA B N 1
ATOM 1647 C CA . ALA B 1 35 ? 16.703 4.922 5.684 1 98.69 35 ALA B CA 1
ATOM 1648 C C . ALA B 1 35 ? 15.531 5.898 5.66 1 98.69 35 ALA B C 1
ATOM 1650 O O . ALA B 1 35 ? 15.672 7.059 6.059 1 98.69 35 ALA B O 1
ATOM 1651 N N . ILE B 1 36 ? 14.414 5.457 5.211 1 98.88 36 ILE B N 1
ATOM 1652 C CA . ILE B 1 36 ? 13.219 6.289 5.164 1 98.88 36 ILE B CA 1
ATOM 1653 C C . ILE B 1 36 ? 12.781 6.652 6.586 1 98.88 36 ILE B C 1
ATOM 1655 O O . ILE B 1 36 ? 12.383 7.789 6.852 1 98.88 36 ILE B O 1
ATOM 1659 N N . GLN B 1 37 ? 12.922 5.68 7.469 1 98.75 37 GLN B N 1
ATOM 1660 C CA . GLN B 1 37 ? 12.594 5.922 8.867 1 98.75 37 GLN B CA 1
ATOM 1661 C C . GLN B 1 37 ? 13.469 7.035 9.453 1 98.75 37 GLN B C 1
ATOM 1663 O O . GLN B 1 37 ? 12.953 7.992 10.031 1 98.75 37 GLN B O 1
ATOM 1668 N N . LEU B 1 38 ? 14.703 6.953 9.258 1 98.62 38 LEU B N 1
ATOM 1669 C CA . LEU B 1 38 ? 15.633 7.945 9.797 1 98.62 38 LEU B CA 1
ATOM 1670 C C . LEU B 1 38 ? 15.375 9.312 9.18 1 98.62 38 LEU B C 1
ATOM 1672 O O . LEU B 1 38 ? 15.422 10.336 9.875 1 98.62 38 LEU B O 1
ATOM 1676 N N . THR B 1 39 ? 15.117 9.305 7.926 1 98.81 39 THR B N 1
ATOM 1677 C CA . THR B 1 39 ? 14.812 10.555 7.246 1 98.81 39 THR B CA 1
ATOM 1678 C C . THR B 1 39 ? 13.516 11.156 7.773 1 98.81 39 THR B C 1
ATOM 1680 O O . THR B 1 39 ? 13.445 12.359 8.047 1 98.81 39 THR B O 1
ATOM 1683 N N . GLY B 1 40 ? 12.5 10.305 7.945 1 98.75 40 GLY B N 1
ATOM 1684 C CA . GLY B 1 40 ? 11.234 10.766 8.5 1 98.75 40 GLY B CA 1
ATOM 1685 C C . GLY B 1 40 ? 11.375 11.375 9.875 1 98.75 40 GLY B C 1
ATOM 1686 O O . GLY B 1 40 ? 10.805 12.438 10.156 1 98.75 40 GLY B O 1
ATOM 1687 N N . LEU B 1 41 ? 12.125 10.711 10.719 1 98.69 41 LEU B N 1
ATOM 1688 C CA . LEU B 1 41 ? 12.352 11.234 12.062 1 98.69 41 LEU B CA 1
ATOM 1689 C C . LEU B 1 41 ? 13.039 12.594 12.008 1 98.69 41 LEU B C 1
ATOM 1691 O O . LEU B 1 41 ? 12.672 13.508 12.75 1 98.69 41 LEU B O 1
ATOM 1695 N N . SER B 1 42 ? 14.016 12.758 11.148 1 98.81 42 SER B N 1
ATOM 1696 C CA . SER B 1 42 ? 14.719 14.016 10.969 1 98.81 42 SER B CA 1
ATOM 1697 C C . SER B 1 42 ? 13.781 15.109 10.469 1 98.81 42 SER B C 1
ATOM 1699 O O . SER B 1 42 ? 13.883 16.266 10.891 1 98.81 42 SER B O 1
ATOM 1701 N N . ILE B 1 43 ? 12.875 14.742 9.641 1 98.81 43 ILE B N 1
ATOM 1702 C CA . ILE B 1 43 ? 11.906 15.68 9.086 1 98.81 43 ILE B CA 1
ATOM 1703 C C . ILE B 1 43 ? 10.969 16.156 10.195 1 98.81 43 ILE B C 1
ATOM 1705 O O . ILE B 1 43 ? 10.695 17.359 10.312 1 98.81 43 ILE B O 1
ATOM 1709 N N . ILE B 1 44 ? 10.484 15.203 11 1 98.62 44 ILE B N 1
ATOM 1710 C CA . ILE B 1 44 ? 9.602 15.562 12.109 1 98.62 44 ILE B CA 1
ATOM 1711 C C . ILE B 1 44 ? 10.305 16.562 13.023 1 98.62 44 ILE B C 1
ATOM 1713 O O . ILE B 1 44 ? 9.719 17.578 13.406 1 98.62 44 ILE B O 1
ATOM 1717 N N . HIS B 1 45 ? 11.539 16.328 13.289 1 98.31 45 HIS B N 1
ATOM 1718 C CA . HIS B 1 45 ? 12.336 17.234 14.125 1 98.31 45 HIS B CA 1
ATOM 1719 C C . HIS B 1 45 ? 12.539 18.578 13.445 1 98.31 45 HIS B C 1
ATOM 1721 O O . HIS B 1 45 ? 12.383 19.625 14.086 1 98.31 45 HIS B O 1
ATOM 1727 N N . HIS B 1 46 ? 12.867 18.594 12.219 1 98.38 46 HIS B N 1
ATOM 1728 C CA . HIS B 1 46 ? 13.109 19.797 11.438 1 98.38 46 HIS B CA 1
ATOM 1729 C C . HIS B 1 46 ? 11.883 20.703 11.438 1 98.38 46 HIS B C 1
ATOM 1731 O O . HIS B 1 46 ? 12 21.922 11.648 1 98.38 46 HIS B O 1
ATOM 1737 N N . ILE B 1 47 ? 10.734 20.125 11.219 1 98.25 47 ILE B N 1
ATOM 1738 C CA . ILE B 1 47 ? 9.492 20.891 11.18 1 98.25 47 ILE B CA 1
ATOM 1739 C C . ILE B 1 47 ? 9.25 21.531 12.547 1 98.25 47 ILE B C 1
ATOM 1741 O O . ILE B 1 47 ? 8.812 22.688 12.625 1 98.25 47 ILE B O 1
ATOM 1745 N N . ASP B 1 48 ? 9.531 20.766 13.539 1 97.25 48 ASP B N 1
ATOM 1746 C CA . ASP B 1 48 ? 9.336 21.281 14.891 1 97.25 48 ASP B CA 1
ATOM 1747 C C . ASP B 1 48 ? 10.203 22.516 15.125 1 97.25 48 ASP B C 1
ATOM 1749 O O . ASP B 1 48 ? 9.773 23.453 15.805 1 97.25 48 ASP B O 1
ATOM 1753 N N . GLN B 1 49 ? 11.344 22.594 14.547 1 96.31 49 GLN B N 1
ATOM 1754 C CA . GLN B 1 49 ? 12.297 23.672 14.781 1 96.31 49 GLN B CA 1
ATOM 1755 C C . GLN B 1 49 ? 11.953 24.906 13.945 1 96.31 49 GLN B C 1
ATOM 1757 O O . GLN B 1 49 ? 12.102 26.031 14.406 1 96.31 49 GLN B O 1
ATOM 1762 N N . CYS B 1 50 ? 11.492 24.703 12.695 1 96.56 50 CYS B N 1
ATOM 1763 C CA . CYS B 1 50 ? 11.438 25.875 11.836 1 96.56 50 CYS B CA 1
ATOM 1764 C C . CYS B 1 50 ? 10.148 25.922 11.031 1 96.56 50 CYS B C 1
ATOM 1766 O O . CYS B 1 50 ? 9.914 26.844 10.258 1 96.56 50 CYS B O 1
ATOM 1768 N N . GLY B 1 51 ? 9.344 24.859 11.023 1 96.75 51 GLY B N 1
ATOM 1769 C CA . GLY B 1 51 ? 8.031 24.844 10.398 1 96.75 51 GLY B CA 1
ATOM 1770 C C . GLY B 1 51 ? 8.086 24.578 8.906 1 96.75 51 GLY B C 1
ATOM 1771 O O . GLY B 1 51 ? 7.07 24.641 8.219 1 96.75 51 GLY B O 1
ATOM 1772 N N . ASP B 1 52 ? 9.273 24.172 8.406 1 96.88 52 ASP B N 1
ATOM 1773 C CA . ASP B 1 52 ? 9.453 23.922 6.984 1 96.88 52 ASP B CA 1
ATOM 1774 C C . ASP B 1 52 ? 8.914 22.547 6.602 1 96.88 52 ASP B C 1
ATOM 1776 O O . ASP B 1 52 ? 9.484 21.516 6.98 1 96.88 52 ASP B O 1
ATOM 1780 N N . VAL B 1 53 ? 7.848 22.5 5.793 1 97.69 53 VAL B N 1
ATOM 1781 C CA . VAL B 1 53 ? 7.219 21.234 5.438 1 97.69 53 VAL B CA 1
ATOM 1782 C C . VAL B 1 53 ? 7.559 20.875 3.992 1 97.69 53 VAL B C 1
ATOM 1784 O O . VAL B 1 53 ? 7.102 19.859 3.475 1 97.69 53 VAL B O 1
ATOM 1787 N N . THR B 1 54 ? 8.383 21.688 3.291 1 96.81 54 THR B N 1
ATOM 1788 C CA . THR B 1 54 ? 8.75 21.406 1.907 1 96.81 54 THR B CA 1
ATOM 1789 C C . THR B 1 54 ? 9.508 20.094 1.803 1 96.81 54 THR B C 1
ATOM 1791 O O . THR B 1 54 ? 9.406 19.391 0.79 1 96.81 54 THR B O 1
ATOM 1794 N N . VAL B 1 55 ? 10.203 19.75 2.869 1 98 55 VAL B N 1
ATOM 1795 C CA . VAL B 1 55 ? 10.977 18.516 2.891 1 98 55 VAL B CA 1
ATOM 1796 C C . VAL B 1 55 ? 10.039 17.312 2.951 1 98 55 VAL B C 1
ATOM 1798 O O . VAL B 1 55 ? 10.398 16.203 2.539 1 98 55 VAL B O 1
ATOM 1801 N N . VAL B 1 56 ? 8.812 17.484 3.449 1 98.44 56 VAL B N 1
ATOM 1802 C CA . VAL B 1 56 ? 7.82 16.406 3.453 1 98.44 56 VAL B CA 1
ATOM 1803 C C . VAL B 1 56 ? 7.418 16.078 2.02 1 98.44 56 VAL B C 1
ATOM 1805 O O . VAL B 1 56 ? 7.387 14.898 1.637 1 98.44 56 VAL B O 1
ATOM 1808 N N . LYS B 1 57 ? 7.125 17.078 1.248 1 97.62 57 LYS B N 1
ATOM 1809 C CA . LYS B 1 57 ? 6.789 16.875 -0.158 1 97.62 57 LYS B CA 1
ATOM 1810 C C . LYS B 1 57 ? 7.934 16.203 -0.904 1 97.62 57 LYS B C 1
ATOM 1812 O O . LYS B 1 57 ? 7.703 15.305 -1.721 1 97.62 57 LYS B O 1
ATOM 1817 N N . ALA B 1 58 ? 9.125 16.656 -0.647 1 98.31 58 ALA B N 1
ATOM 1818 C CA . ALA B 1 58 ? 10.297 16.094 -1.307 1 98.31 58 ALA B CA 1
ATOM 1819 C C . ALA B 1 58 ? 10.414 14.594 -1.03 1 98.31 58 ALA B C 1
ATOM 1821 O O . ALA B 1 58 ? 10.648 13.797 -1.946 1 98.31 58 ALA B O 1
ATOM 1822 N N . LEU B 1 59 ? 10.266 14.172 0.284 1 98.81 59 LEU B N 1
ATOM 1823 C CA . LEU B 1 59 ? 10.344 12.758 0.63 1 98.81 59 LEU B CA 1
ATOM 1824 C C . LEU B 1 59 ? 9.203 11.977 -0.013 1 98.81 59 LEU B C 1
ATOM 1826 O O . LEU B 1 59 ? 9.422 10.914 -0.594 1 98.81 59 LEU B O 1
ATOM 1830 N N . TYR B 1 60 ? 8.016 12.492 0.047 1 98.25 60 TYR B N 1
ATOM 1831 C CA . TYR B 1 60 ? 6.848 11.852 -0.541 1 98.25 60 TYR B CA 1
ATOM 1832 C C . TYR B 1 60 ? 7.07 11.555 -2.02 1 98.25 60 TYR B C 1
ATOM 1834 O O . TYR B 1 60 ? 6.816 10.438 -2.482 1 98.25 60 TYR B O 1
ATOM 1842 N N . GLU B 1 61 ? 7.555 12.523 -2.744 1 97.19 61 GLU B N 1
ATOM 1843 C CA . GLU B 1 61 ? 7.758 12.391 -4.184 1 97.19 61 GLU B CA 1
ATOM 1844 C C . GLU B 1 61 ? 8.93 11.469 -4.492 1 97.19 61 GLU B C 1
ATOM 1846 O O . GLU B 1 61 ? 9.023 10.922 -5.598 1 97.19 61 GLU B O 1
ATOM 1851 N N . ALA B 1 62 ? 9.859 11.312 -3.551 1 98.56 62 ALA B N 1
ATOM 1852 C CA . ALA B 1 62 ? 11.039 10.484 -3.752 1 98.56 62 ALA B CA 1
ATOM 1853 C C . ALA B 1 62 ? 10.734 9.016 -3.453 1 98.56 62 ALA B C 1
ATOM 1855 O O . ALA B 1 62 ? 11.516 8.133 -3.812 1 98.56 62 ALA B O 1
ATOM 1856 N N . MET B 1 63 ? 9.641 8.742 -2.715 1 98.56 63 MET B N 1
ATOM 1857 C CA . MET B 1 63 ? 9.297 7.359 -2.381 1 98.56 63 MET B CA 1
ATOM 1858 C C . MET B 1 63 ? 9.18 6.508 -3.639 1 98.56 63 MET B C 1
ATOM 1860 O O . MET B 1 63 ? 8.617 6.945 -4.645 1 98.56 63 MET B O 1
ATOM 1864 N N . PRO B 1 64 ? 9.773 5.305 -3.605 1 98.06 64 PRO B N 1
ATOM 1865 C CA . PRO B 1 64 ? 9.586 4.434 -4.766 1 98.06 64 PRO B CA 1
ATOM 1866 C C . PRO B 1 64 ? 8.117 4.098 -5.02 1 98.06 64 PRO B C 1
ATOM 1868 O O . PRO B 1 64 ? 7.32 4.07 -4.082 1 98.06 64 PRO B O 1
ATOM 1871 N N . LYS B 1 65 ? 7.754 3.766 -6.25 1 97.62 65 LYS B N 1
ATOM 1872 C CA . LYS B 1 65 ? 6.371 3.523 -6.648 1 97.62 65 LYS B CA 1
ATOM 1873 C C . LYS B 1 65 ? 5.809 2.283 -5.961 1 97.62 65 LYS B C 1
ATOM 1875 O O . LYS B 1 65 ? 4.605 2.197 -5.711 1 97.62 65 LYS B O 1
ATOM 1880 N N . GLY B 1 66 ? 6.691 1.401 -5.617 1 98.19 66 GLY B N 1
ATOM 1881 C CA . GLY B 1 66 ? 6.258 0.16 -4.996 1 98.19 66 GLY B CA 1
ATOM 1882 C C . GLY B 1 66 ? 6.121 0.263 -3.488 1 98.19 66 GLY B C 1
ATOM 1883 O O . GLY B 1 66 ? 5.812 -0.724 -2.818 1 98.19 66 GLY B O 1
ATOM 1884 N N . SER B 1 67 ? 6.32 1.446 -2.938 1 98.25 67 SER B N 1
ATOM 1885 C CA . SER B 1 67 ? 6.273 1.634 -1.491 1 98.25 67 SER B CA 1
ATOM 1886 C C . SER B 1 67 ? 4.902 2.127 -1.04 1 98.25 67 SER B C 1
ATOM 1888 O O . SER B 1 67 ? 4.113 2.617 -1.854 1 98.25 67 SER B O 1
ATOM 1890 N N . ARG B 1 68 ? 4.641 1.968 0.232 1 97.88 68 ARG B N 1
ATOM 1891 C CA . ARG B 1 68 ? 3.428 2.473 0.869 1 97.88 68 ARG B CA 1
ATOM 1892 C C . ARG B 1 68 ? 3.588 3.938 1.263 1 97.88 68 ARG B C 1
ATOM 1894 O O . ARG B 1 68 ? 3.592 4.27 2.449 1 97.88 68 ARG B O 1
ATOM 1901 N N . ARG B 1 69 ? 3.582 4.805 0.29 1 97.5 69 ARG B N 1
ATOM 1902 C CA . ARG B 1 69 ? 3.896 6.215 0.504 1 97.5 69 ARG B CA 1
ATOM 1903 C C . ARG B 1 69 ? 2.811 6.898 1.329 1 97.5 69 ARG B C 1
ATOM 1905 O O . ARG B 1 69 ? 3.098 7.805 2.113 1 97.5 69 ARG B O 1
ATOM 1912 N N . ASN B 1 70 ? 1.502 6.465 1.194 1 95.06 70 ASN B N 1
ATOM 1913 C CA . ASN B 1 70 ? 0.428 7.07 1.976 1 95.06 70 ASN B CA 1
ATOM 1914 C C . ASN B 1 70 ? 0.547 6.719 3.457 1 95.06 70 ASN B C 1
ATOM 1916 O O . ASN B 1 70 ? 0.208 7.531 4.32 1 95.06 70 ASN B O 1
ATOM 1920 N N . ALA B 1 71 ? 0.987 5.488 3.742 1 97.25 71 ALA B N 1
ATOM 1921 C CA . ALA B 1 71 ? 1.265 5.133 5.133 1 97.25 71 ALA B CA 1
ATOM 1922 C C . ALA B 1 71 ? 2.312 6.062 5.738 1 97.25 71 ALA B C 1
ATOM 1924 O O . ALA B 1 71 ? 2.18 6.488 6.887 1 97.25 71 ALA B O 1
ATOM 1925 N N . LEU B 1 72 ? 3.33 6.422 4.934 1 98.62 72 LEU B N 1
ATOM 1926 C CA . LEU B 1 72 ? 4.359 7.352 5.391 1 98.62 72 LEU B CA 1
ATOM 1927 C C . LEU B 1 72 ? 3.756 8.711 5.723 1 98.62 72 LEU B C 1
ATOM 1929 O O . LEU B 1 72 ? 4.055 9.289 6.773 1 98.62 72 LEU B O 1
ATOM 1933 N N . VAL B 1 73 ? 2.914 9.195 4.871 1 97.56 73 VAL B N 1
ATOM 1934 C CA . VAL B 1 73 ? 2.309 10.516 5.059 1 97.56 73 VAL B CA 1
ATOM 1935 C C . VAL B 1 73 ? 1.469 10.516 6.332 1 97.56 73 VAL B C 1
ATOM 1937 O O . VAL B 1 73 ? 1.589 11.422 7.16 1 97.56 73 VAL B O 1
ATOM 1940 N N . GLU B 1 74 ? 0.652 9.5 6.504 1 95.31 74 GLU B N 1
ATOM 1941 C CA . GLU B 1 74 ? -0.188 9.43 7.695 1 95.31 74 GLU B CA 1
ATOM 1942 C C . GLU B 1 74 ? 0.658 9.32 8.961 1 95.31 74 GLU B C 1
ATOM 1944 O O . GLU B 1 74 ? 0.294 9.852 10.008 1 95.31 74 GLU B O 1
ATOM 1949 N N . TRP B 1 75 ? 1.7 8.609 8.828 1 97.94 75 TRP B N 1
ATOM 1950 C CA . TRP B 1 75 ? 2.652 8.477 9.922 1 97.94 75 TRP B CA 1
ATOM 1951 C C . TRP B 1 75 ? 3.271 9.82 10.281 1 97.94 75 TRP B C 1
ATOM 1953 O O . TRP B 1 75 ? 3.367 10.18 11.461 1 97.94 75 TRP B O 1
ATOM 1963 N N . LEU B 1 76 ? 3.693 10.625 9.312 1 98.5 76 LEU B N 1
ATOM 1964 C CA . LEU B 1 76 ? 4.258 11.961 9.516 1 98.5 76 LEU B CA 1
ATOM 1965 C C . LEU B 1 76 ? 3.223 12.898 10.125 1 98.5 76 LEU B C 1
ATOM 1967 O O . LEU B 1 76 ? 3.549 13.703 11.008 1 98.5 76 LEU B O 1
ATOM 1971 N N . VAL B 1 77 ? 2.018 12.758 9.703 1 96.5 77 VAL B N 1
ATOM 1972 C CA . VAL B 1 77 ? 0.934 13.594 10.203 1 96.5 77 VAL B CA 1
ATOM 1973 C C . VAL B 1 77 ? 0.637 13.242 11.656 1 96.5 77 VAL B C 1
ATOM 1975 O O . VAL B 1 77 ? 0.407 14.133 12.477 1 96.5 77 VAL B O 1
ATOM 1978 N N . LEU B 1 78 ? 0.645 12 11.938 1 96.44 78 LEU B N 1
ATOM 1979 C CA . LEU B 1 78 ? 0.343 11.531 13.289 1 96.44 78 LEU B CA 1
ATOM 1980 C C . LEU B 1 78 ? 1.397 12.016 14.281 1 96.44 78 LEU B C 1
ATOM 1982 O O . LEU B 1 78 ? 1.07 12.383 15.414 1 96.44 78 LEU B O 1
ATOM 1986 N N . HIS B 1 79 ? 2.643 12.07 13.852 1 98.06 79 HIS B N 1
ATOM 1987 C CA . HIS B 1 79 ? 3.721 12.242 14.82 1 98.06 79 HIS B CA 1
ATOM 1988 C C . HIS B 1 79 ? 4.367 13.617 14.672 1 98.06 79 HIS B C 1
ATOM 1990 O O . HIS B 1 79 ? 5.215 14 15.492 1 98.06 79 HIS B O 1
ATOM 1996 N N . GLY B 1 80 ? 4.027 14.32 13.633 1 98.19 80 GLY B N 1
ATOM 1997 C CA . GLY B 1 80 ? 4.672 15.602 13.375 1 98.19 80 GLY B CA 1
ATOM 1998 C C . GLY B 1 80 ? 3.684 16.734 13.18 1 98.19 80 GLY B C 1
ATOM 1999 O O . GLY B 1 80 ? 2.473 16.5 13.109 1 98.19 80 GLY B O 1
ATOM 2000 N N . LYS B 1 81 ? 4.211 17.969 13.109 1 98.19 81 LYS B N 1
ATOM 2001 C CA . LYS B 1 81 ? 3.426 19.188 12.914 1 98.19 81 LYS B CA 1
ATOM 2002 C C . LYS B 1 81 ? 3.189 19.453 11.43 1 98.19 81 LYS B C 1
ATOM 2004 O O . LYS B 1 81 ? 3.514 20.547 10.93 1 98.19 81 LYS B O 1
ATOM 2009 N N . VAL B 1 82 ? 2.654 18.547 10.789 1 97.62 82 VAL B N 1
ATOM 2010 C CA . VAL B 1 82 ? 2.359 18.641 9.359 1 97.62 82 VAL B CA 1
ATOM 2011 C C . VAL B 1 82 ? 0.958 18.094 9.094 1 97.62 82 VAL B C 1
ATOM 2013 O O . VAL B 1 82 ? 0.468 17.234 9.82 1 97.62 82 VAL B O 1
ATOM 2016 N N . GLN B 1 83 ? 0.279 18.625 8.133 1 94.25 83 GLN B N 1
ATOM 2017 C CA . GLN B 1 83 ? -1.035 18.156 7.699 1 94.25 83 GLN B CA 1
ATOM 2018 C C . GLN B 1 83 ? -1.142 18.141 6.176 1 94.25 83 GLN B C 1
ATOM 2020 O O . GLN B 1 83 ? -0.433 18.891 5.492 1 94.25 83 GLN B O 1
ATOM 2025 N N . VAL B 1 84 ? -1.997 17.297 5.691 1 92.56 84 VAL B N 1
ATOM 2026 C CA . VAL B 1 84 ? -2.262 17.234 4.258 1 92.56 84 VAL B CA 1
ATOM 2027 C C . VAL B 1 84 ? -3.137 18.422 3.85 1 92.56 84 VAL B C 1
ATOM 2029 O O . VAL B 1 84 ? -4.098 18.766 4.547 1 92.56 84 VAL B O 1
ATOM 2032 N N . ASN B 1 85 ? -2.732 19.047 2.793 1 91.56 85 ASN B N 1
ATOM 2033 C CA . ASN B 1 85 ? -3.508 20.156 2.25 1 91.56 85 ASN B CA 1
ATOM 2034 C C . ASN B 1 85 ? -4.742 19.672 1.5 1 91.56 85 ASN B C 1
ATOM 2036 O O . ASN B 1 85 ? -4.625 19.047 0.446 1 91.56 85 ASN B O 1
ATOM 2040 N N . THR B 1 86 ? -5.887 19.953 1.966 1 82.81 86 THR B N 1
ATOM 2041 C CA . THR B 1 86 ? -7.121 19.453 1.377 1 82.81 86 THR B CA 1
ATOM 2042 C C . THR B 1 86 ? -7.773 20.516 0.494 1 82.81 86 THR B C 1
ATOM 2044 O O . THR B 1 86 ? -8.852 20.297 -0.052 1 82.81 86 THR B O 1
ATOM 2047 N N . ASP B 1 87 ? -7.148 21.688 0.439 1 84.31 87 ASP B N 1
ATOM 2048 C CA . ASP B 1 87 ? -7.652 22.734 -0.432 1 84.31 87 ASP B CA 1
ATOM 2049 C C . ASP B 1 87 ? -7.391 22.406 -1.9 1 84.31 87 ASP B C 1
ATOM 2051 O O . ASP B 1 87 ? -6.242 22.406 -2.348 1 84.31 87 ASP B O 1
ATOM 2055 N N . LYS B 1 88 ? -8.391 22.25 -2.691 1 81.06 88 LYS B N 1
ATOM 2056 C CA . LYS B 1 88 ? -8.312 21.812 -4.082 1 81.06 88 LYS B CA 1
ATOM 2057 C C . LYS B 1 88 ? -7.527 22.812 -4.926 1 81.06 88 LYS B C 1
ATOM 2059 O O . LYS B 1 88 ? -6.895 22.438 -5.914 1 81.06 88 LYS B O 1
ATOM 2064 N N . LYS B 1 89 ? -7.57 24 -4.582 1 86.06 89 LYS B N 1
ATOM 2065 C CA . LYS B 1 89 ? -6.941 25.047 -5.375 1 86.06 89 LYS B CA 1
ATOM 2066 C C . LYS B 1 89 ? -5.426 25.031 -5.215 1 86.06 89 LYS B C 1
ATOM 2068 O O . LYS B 1 89 ? -4.695 25.406 -6.137 1 86.06 89 LYS B O 1
ATOM 2073 N N . SER B 1 90 ? -4.938 24.5 -4.023 1 90 90 SER B N 1
ATOM 2074 C CA . SER B 1 90 ? -3.516 24.656 -3.74 1 90 90 SER B CA 1
ATOM 2075 C C . SER B 1 90 ? -2.861 23.312 -3.443 1 90 90 SER B C 1
ATOM 2077 O O . SER B 1 90 ? -1.633 23.219 -3.4 1 90 90 SER B O 1
ATOM 2079 N N . ASN B 1 91 ? -3.598 22.219 -3.303 1 88.5 91 ASN B N 1
ATOM 2080 C CA . ASN B 1 91 ? -3.068 20.969 -2.783 1 88.5 91 ASN B CA 1
ATOM 2081 C C . ASN B 1 91 ? -2.135 20.297 -3.787 1 88.5 91 ASN B C 1
ATOM 2083 O O . ASN B 1 91 ? -1.282 19.484 -3.406 1 88.5 91 ASN B O 1
ATOM 2087 N N . LYS B 1 92 ? -2.242 20.625 -5.051 1 86.06 92 LYS B N 1
ATOM 2088 C CA . LYS B 1 92 ? -1.353 20.031 -6.047 1 86.06 92 LYS B CA 1
ATOM 2089 C C . LYS B 1 92 ? 0.067 20.578 -5.902 1 86.06 92 LYS B C 1
ATOM 2091 O O . LYS B 1 92 ? 1.034 19.812 -5.938 1 86.06 92 LYS B O 1
ATOM 2096 N N . ASP B 1 93 ? 0.209 21.828 -5.691 1 90.69 93 ASP B N 1
ATOM 2097 C CA . ASP B 1 93 ? 1.51 22.484 -5.574 1 90.69 93 ASP B CA 1
ATOM 2098 C C . ASP B 1 93 ? 2.059 22.359 -4.156 1 90.69 93 ASP B C 1
ATOM 2100 O O . ASP B 1 93 ? 3.27 22.234 -3.961 1 90.69 93 ASP B O 1
ATOM 2104 N N . LEU B 1 94 ? 1.129 22.422 -3.191 1 93.31 94 LEU B N 1
ATOM 2105 C CA . LEU B 1 94 ? 1.477 22.359 -1.775 1 93.31 94 LEU B CA 1
ATOM 2106 C C . LEU B 1 94 ? 0.672 21.266 -1.07 1 93.31 94 LEU B C 1
ATOM 2108 O O . LEU B 1 94 ? -0.218 21.578 -0.271 1 93.31 94 LEU B O 1
ATOM 2112 N N . PRO B 1 95 ? 1.111 20.141 -1.256 1 95.06 95 PRO B N 1
ATOM 2113 C CA . PRO B 1 95 ? 0.302 19.031 -0.723 1 95.06 95 PRO B CA 1
ATOM 2114 C C . PRO B 1 95 ? 0.351 18.953 0.802 1 95.06 95 PRO B C 1
ATOM 2116 O O . PRO B 1 95 ? -0.488 18.281 1.414 1 95.06 95 PRO B O 1
ATOM 2119 N N . PHE B 1 96 ? 1.352 19.672 1.391 1 97 96 PHE B N 1
ATOM 2120 C CA . PHE B 1 96 ? 1.486 19.625 2.842 1 97 96 PHE B CA 1
ATOM 2121 C C . PHE B 1 96 ? 1.557 21.031 3.428 1 97 96 PHE B C 1
ATOM 2123 O O . PHE B 1 96 ? 2.111 21.938 2.809 1 97 96 PHE B O 1
ATOM 2130 N N . LEU B 1 97 ? 0.988 21.141 4.602 1 96.25 97 LEU B N 1
ATOM 2131 C CA . LEU B 1 97 ? 1.001 22.406 5.344 1 96.25 97 LEU B CA 1
ATOM 2132 C C . LEU B 1 97 ? 1.557 22.203 6.75 1 96.25 97 LEU B C 1
ATOM 2134 O O . LEU B 1 97 ? 1.478 21.109 7.301 1 96.25 97 LEU B O 1
ATOM 2138 N N . TYR B 1 98 ? 2.09 23.297 7.223 1 97.81 98 TYR B N 1
ATOM 2139 C CA . TYR B 1 98 ? 2.51 23.312 8.617 1 97.81 98 TYR B CA 1
ATOM 2140 C C . TYR B 1 98 ? 1.304 23.312 9.555 1 97.81 98 TYR B C 1
ATOM 2142 O O . TYR B 1 98 ? 0.388 24.125 9.398 1 97.81 98 TYR B O 1
ATOM 2150 N N . ASN B 1 99 ? 1.246 22.312 10.461 1 96.81 99 ASN B N 1
ATOM 2151 C CA . ASN B 1 99 ? 0.22 22.25 11.492 1 96.81 99 ASN B CA 1
ATOM 2152 C C . ASN B 1 99 ? 0.736 22.766 12.828 1 96.81 99 ASN B C 1
ATOM 2154 O O . ASN B 1 99 ? 1.284 22 13.633 1 96.81 99 ASN B O 1
ATOM 2158 N N . LYS B 1 100 ? 0.481 23.969 13.078 1 94.19 100 LYS B N 1
ATOM 2159 C CA . LYS B 1 100 ? 1.023 24.625 14.258 1 94.19 100 LYS B CA 1
ATOM 2160 C C . LYS B 1 100 ? 0.462 24.016 15.539 1 94.19 100 LYS B C 1
ATOM 2162 O O . L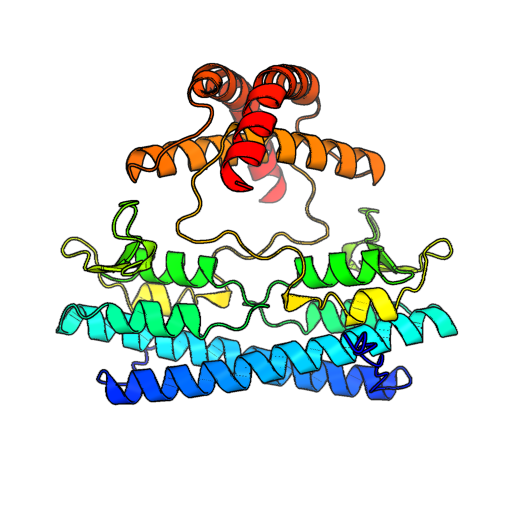YS B 1 100 ? 1.056 24.156 16.609 1 94.19 100 LYS B O 1
ATOM 2167 N N . PHE B 1 101 ? -0.663 23.453 15.43 1 93.75 101 PHE B N 1
ATOM 2168 C CA . PHE B 1 101 ? -1.324 22.906 16.609 1 93.75 101 PHE B CA 1
ATOM 2169 C C . PHE B 1 101 ? -0.972 21.438 16.797 1 93.75 101 PHE B C 1
ATOM 2171 O O . PHE B 1 101 ? -1.368 20.812 17.781 1 93.75 101 PHE B O 1
ATOM 2178 N N . GLY B 1 102 ? -0.321 20.938 15.789 1 94.38 102 GLY B N 1
ATOM 2179 C CA . GLY B 1 102 ? 0.092 19.547 15.922 1 94.38 102 GLY B CA 1
ATOM 2180 C C . GLY B 1 102 ? 1.139 19.328 17 1 94.38 102 GLY B C 1
ATOM 2181 O O . GLY B 1 102 ? 1.695 20.297 17.531 1 94.38 102 GLY B O 1
ATOM 2182 N N . LYS B 1 103 ? 1.344 18.047 17.359 1 95.5 103 LYS B N 1
ATOM 2183 C CA . LYS B 1 103 ? 2.334 17.672 18.359 1 95.5 103 LYS B CA 1
ATOM 2184 C C . LYS B 1 103 ? 3.467 16.859 17.734 1 95.5 103 LYS B C 1
ATOM 2186 O O . LYS B 1 103 ? 3.227 16 16.875 1 95.5 103 LYS B O 1
ATOM 2191 N N . THR B 1 104 ? 4.691 17.25 18.125 1 97.75 104 THR B N 1
ATOM 2192 C CA . THR B 1 104 ? 5.855 16.469 17.719 1 97.75 104 THR B CA 1
ATOM 2193 C C . THR B 1 104 ? 6.078 15.297 18.672 1 97.75 104 THR B C 1
ATOM 2195 O O . THR B 1 104 ? 6.301 15.492 19.875 1 97.75 104 THR B O 1
ATOM 2198 N N . ASP B 1 105 ? 5.922 14.078 18.188 1 97.88 105 ASP B N 1
ATOM 2199 C CA . ASP B 1 105 ? 6.105 12.875 18.984 1 97.88 105 ASP B CA 1
ATOM 2200 C C . ASP B 1 105 ? 7.191 11.977 18.391 1 97.88 105 ASP B C 1
ATOM 2202 O O . ASP B 1 105 ? 6.891 10.953 17.781 1 97.88 105 ASP B O 1
ATOM 2206 N N . LEU B 1 106 ? 8.438 12.266 18.688 1 97.69 106 LEU B N 1
ATOM 2207 C CA . LEU B 1 106 ? 9.578 11.531 18.156 1 97.69 106 LEU B CA 1
ATOM 2208 C C . LEU B 1 106 ? 9.68 10.148 18.781 1 97.69 106 LEU B C 1
ATOM 2210 O O . LEU B 1 106 ? 10.062 9.18 18.125 1 97.69 106 LEU B O 1
ATOM 2214 N N . VAL B 1 107 ? 9.344 10.031 20.016 1 96.88 107 VAL B N 1
ATOM 2215 C CA . VAL B 1 107 ? 9.414 8.742 20.703 1 96.88 107 VAL B CA 1
ATOM 2216 C C . VAL B 1 107 ? 8.383 7.781 20.109 1 96.88 107 VAL B C 1
ATOM 2218 O O . VAL B 1 107 ? 8.719 6.648 19.766 1 96.88 107 VAL B O 1
ATOM 2221 N N . GLY B 1 108 ? 7.137 8.266 19.969 1 97.31 108 GLY B N 1
ATOM 2222 C CA . GLY B 1 108 ? 6.121 7.441 19.344 1 97.31 108 GLY B CA 1
ATOM 2223 C C . GLY B 1 108 ? 6.477 7.039 17.922 1 97.31 108 GLY B C 1
ATOM 2224 O O . GLY B 1 108 ? 6.254 5.895 17.516 1 97.31 108 GLY B O 1
ATOM 2225 N N . ALA B 1 109 ? 7.051 7.98 17.188 1 98 109 ALA B N 1
ATOM 2226 C CA . ALA B 1 109 ? 7.445 7.73 15.797 1 98 109 ALA B CA 1
ATOM 2227 C C . ALA B 1 109 ? 8.547 6.68 15.727 1 98 109 ALA B C 1
ATOM 2229 O O . ALA B 1 109 ? 8.625 5.91 14.766 1 98 109 ALA B O 1
ATOM 2230 N N . THR B 1 110 ? 9.438 6.691 16.719 1 97.75 110 THR B N 1
ATOM 2231 C CA . THR B 1 110 ? 10.531 5.723 16.766 1 97.75 110 THR B CA 1
ATOM 2232 C C . THR B 1 110 ? 10.008 4.336 17.125 1 97.75 110 THR B C 1
ATOM 2234 O O . THR B 1 110 ? 10.398 3.34 16.5 1 97.75 110 THR B O 1
ATOM 2237 N N . ASP B 1 111 ? 9.094 4.277 18.016 1 96.81 111 ASP B N 1
ATOM 2238 C CA . ASP B 1 111 ? 8.57 3.012 18.516 1 96.81 111 ASP B CA 1
ATOM 2239 C C . ASP B 1 111 ? 7.621 2.367 17.516 1 96.81 111 ASP B C 1
ATOM 2241 O O . ASP B 1 111 ? 7.43 1.149 17.531 1 96.81 111 ASP B O 1
ATOM 2245 N N . ASN B 1 112 ? 7 3.211 16.734 1 97.31 112 ASN B N 1
ATOM 2246 C CA . ASN B 1 112 ? 6.09 2.756 15.688 1 97.31 112 ASN B CA 1
ATOM 2247 C C . ASN B 1 112 ? 6.527 3.248 14.305 1 97.31 112 ASN B C 1
ATOM 2249 O O . ASN B 1 112 ? 5.961 4.203 13.773 1 97.31 112 ASN B O 1
ATOM 2253 N N . PRO B 1 113 ? 7.504 2.518 13.82 1 98.31 113 PRO B N 1
ATOM 2254 C CA . PRO B 1 113 ? 8.094 3.012 12.57 1 98.31 113 PRO B CA 1
ATOM 2255 C C . PRO B 1 113 ? 7.082 3.068 11.43 1 98.31 113 PRO B C 1
ATOM 2257 O O . PRO B 1 113 ? 6.074 2.355 11.453 1 98.31 113 PRO B O 1
ATOM 2260 N N . TRP B 1 114 ? 7.41 3.895 10.43 1 98.56 114 TRP B N 1
ATOM 2261 C CA . TRP B 1 114 ? 6.469 4.168 9.352 1 98.56 114 TRP B CA 1
ATOM 2262 C C . TRP B 1 114 ? 6.109 2.885 8.609 1 98.56 114 TRP B C 1
ATOM 2264 O O . TRP B 1 114 ? 4.973 2.719 8.156 1 98.56 114 TRP B O 1
ATOM 2274 N N . TYR B 1 115 ? 7.105 1.972 8.422 1 98.5 115 TYR B N 1
ATOM 2275 C CA . TYR B 1 115 ? 6.906 0.783 7.602 1 98.5 115 TYR B CA 1
ATOM 2276 C C . TYR B 1 115 ? 6.074 -0.257 8.344 1 98.5 115 TYR B C 1
ATOM 2278 O O . TYR B 1 115 ? 5.609 -1.228 7.742 1 98.5 115 TYR B O 1
ATOM 2286 N N . SER B 1 116 ? 5.91 -0.109 9.656 1 97.31 116 SER B N 1
ATOM 2287 C CA . SER B 1 116 ? 5.016 -0.964 10.43 1 97.31 116 SER B CA 1
ATOM 2288 C C . SER B 1 116 ? 3.674 -0.28 10.672 1 97.31 116 SER B C 1
ATOM 2290 O O . SER B 1 116 ? 2.781 -0.857 11.297 1 97.31 116 SER B O 1
ATOM 2292 N N . PHE B 1 117 ? 3.559 0.93 10.203 1 96.44 117 PHE B N 1
ATOM 2293 C CA . PHE B 1 117 ? 2.348 1.722 10.383 1 96.44 117 PHE B CA 1
ATOM 2294 C C . PHE B 1 117 ? 1.269 1.3 9.398 1 96.44 117 PHE B C 1
ATOM 2296 O O . PHE B 1 117 ? 1.517 1.24 8.188 1 96.44 117 PHE B O 1
ATOM 2303 N N . LYS B 1 118 ? 0.075 0.89 9.852 1 90.69 118 LYS B N 1
ATOM 2304 C CA . LYS B 1 118 ? -1.053 0.442 9.039 1 90.69 118 LYS B CA 1
ATOM 2305 C C . LYS B 1 118 ? -0.608 -0.579 8 1 90.69 118 LYS B C 1
ATOM 2307 O O . LYS B 1 118 ? -0.73 -0.339 6.797 1 90.69 118 LYS B O 1
ATOM 2312 N N . PRO B 1 119 ? -0.127 -1.634 8.531 1 94.19 119 PRO B N 1
ATOM 2313 C CA . PRO B 1 119 ? 0.372 -2.654 7.609 1 94.19 119 PRO B CA 1
ATOM 2314 C C . PRO B 1 119 ? -0.708 -3.168 6.66 1 94.19 119 PRO B C 1
ATOM 2316 O O . PRO B 1 119 ? -1.901 -3.033 6.945 1 94.19 119 PRO B O 1
ATOM 2319 N N . GLU B 1 120 ? -0.297 -3.686 5.523 1 91.56 120 GLU B N 1
ATOM 2320 C CA . GLU B 1 120 ? -1.222 -4.32 4.586 1 91.56 120 GLU B CA 1
ATOM 2321 C C . GLU B 1 120 ? -1.869 -5.555 5.207 1 91.56 120 GLU B C 1
ATOM 2323 O O . GLU B 1 120 ? -1.286 -6.195 6.086 1 91.56 120 GLU B O 1
ATOM 2328 N N . LYS B 1 121 ? -3.012 -5.848 4.691 1 83.94 121 LYS B N 1
ATOM 2329 C CA . LYS B 1 121 ? -3.703 -7.051 5.152 1 83.94 121 LYS B CA 1
ATOM 2330 C C . LYS B 1 121 ? -2.949 -8.312 4.734 1 83.94 121 LYS B C 1
ATOM 2332 O O . LYS B 1 121 ? -2.395 -8.375 3.637 1 83.94 121 LYS B O 1
ATOM 2337 N N . ALA B 1 122 ? -3.014 -9.258 5.621 1 86.31 122 ALA B N 1
ATOM 2338 C CA . ALA B 1 122 ? -2.406 -10.547 5.289 1 86.31 122 ALA B CA 1
ATOM 2339 C C . ALA B 1 122 ? -3.174 -11.242 4.168 1 86.31 122 ALA B C 1
ATOM 2341 O O . ALA B 1 122 ? -4.375 -11.016 3.998 1 86.31 122 ALA B O 1
ATOM 2342 N N . LEU B 1 123 ? -2.516 -12.102 3.426 1 83.69 123 LEU B N 1
ATOM 2343 C CA . LEU B 1 123 ? -3.129 -12.789 2.297 1 83.69 123 LEU B CA 1
ATOM 2344 C C . LEU B 1 123 ? -4.273 -13.68 2.762 1 83.69 123 LEU B C 1
ATOM 2346 O O . LEU B 1 123 ? -5.246 -13.883 2.031 1 83.69 123 LEU B O 1
ATOM 2350 N N . ASP B 1 124 ? -4.066 -14.234 3.871 1 77.62 124 ASP B N 1
ATOM 2351 C CA . ASP B 1 124 ? -5.035 -15.211 4.363 1 77.62 124 ASP B CA 1
ATOM 2352 C C . ASP B 1 124 ? -6.125 -14.531 5.191 1 77.62 124 ASP B C 1
ATOM 2354 O O . ASP B 1 124 ? -7.012 -15.203 5.727 1 77.62 124 ASP B O 1
ATOM 2358 N N . GLN B 1 125 ? -6.031 -13.227 5.297 1 76.31 125 GLN B N 1
ATOM 2359 C CA . GLN B 1 125 ? -7.051 -12.531 6.078 1 76.31 125 GLN B CA 1
ATOM 2360 C C . GLN B 1 125 ? -8.422 -12.648 5.414 1 76.31 125 GLN B C 1
ATOM 2362 O O . GLN B 1 125 ? -8.539 -12.5 4.195 1 76.31 125 GLN B O 1
ATOM 2367 N N . GLU B 1 126 ? -9.344 -13.086 6.195 1 75.94 126 GLU B N 1
ATOM 2368 C CA . GLU B 1 126 ? -10.711 -13.203 5.707 1 75.94 126 GLU B CA 1
ATOM 2369 C C . GLU B 1 126 ? -11.305 -11.836 5.375 1 75.94 126 GLU B C 1
ATOM 2371 O O . GLU B 1 126 ? -10.891 -10.82 5.938 1 75.94 126 GLU B O 1
ATOM 2376 N N . PHE B 1 127 ? -12.156 -12.023 4.418 1 83.06 127 PHE B N 1
ATOM 2377 C CA . PHE B 1 127 ? -12.867 -10.789 4.109 1 83.06 127 PHE B CA 1
ATOM 2378 C C . PHE B 1 127 ? -13.992 -10.555 5.109 1 83.06 127 PHE B C 1
ATOM 2380 O O . PHE B 1 127 ? -14.867 -11.414 5.285 1 83.06 127 PHE B O 1
ATOM 2387 N N . ASN B 1 128 ? -13.875 -9.5 5.789 1 86.94 128 ASN B N 1
ATOM 2388 C CA . ASN B 1 128 ? -14.875 -9.086 6.77 1 86.94 128 ASN B CA 1
ATOM 2389 C C . ASN B 1 128 ? -15.695 -7.898 6.266 1 86.94 128 ASN B C 1
ATOM 2391 O O . ASN B 1 128 ? -15.258 -6.75 6.363 1 86.94 128 ASN B O 1
ATOM 2395 N N . LEU B 1 129 ? -16.875 -8.266 5.723 1 90.06 129 LEU B N 1
ATOM 2396 C CA . LEU B 1 129 ? -17.734 -7.246 5.129 1 90.06 129 LEU B CA 1
ATOM 2397 C C . LEU B 1 129 ? -18.125 -6.203 6.168 1 90.06 129 LEU B C 1
ATOM 2399 O O . LEU B 1 129 ? -18.156 -5.004 5.875 1 90.06 129 LEU B O 1
ATOM 2403 N N . ALA B 1 130 ? -18.422 -6.617 7.328 1 90.56 130 ALA B N 1
ATOM 2404 C CA . ALA B 1 130 ? -18.812 -5.691 8.383 1 90.56 130 ALA B CA 1
ATOM 2405 C C . ALA B 1 130 ? -17.688 -4.703 8.695 1 90.56 130 ALA B C 1
ATOM 2407 O O . ALA B 1 130 ? -17.938 -3.5 8.836 1 90.56 130 ALA B O 1
ATOM 2408 N N . ALA B 1 131 ? -16.578 -5.195 8.75 1 88.12 131 ALA B N 1
ATOM 2409 C CA . ALA B 1 131 ? -15.43 -4.336 9.008 1 88.12 131 ALA B CA 1
ATOM 2410 C C . ALA B 1 131 ? -15.195 -3.371 7.848 1 88.12 131 ALA B C 1
ATOM 2412 O O . ALA B 1 131 ? -14.828 -2.213 8.062 1 88.12 131 ALA B O 1
ATOM 2413 N N . ALA B 1 132 ? -15.375 -3.889 6.672 1 90.25 132 ALA B N 1
ATOM 2414 C CA . ALA B 1 132 ? -15.203 -3.049 5.488 1 90.25 132 ALA B CA 1
ATOM 2415 C C . ALA B 1 132 ? -16.172 -1.875 5.504 1 90.25 132 ALA B C 1
ATOM 2417 O O . ALA B 1 132 ? -15.805 -0.744 5.184 1 90.25 132 ALA B O 1
ATOM 2418 N N . LEU B 1 133 ? -17.328 -2.148 5.891 1 91.19 133 LEU B N 1
ATOM 2419 C CA . LEU B 1 133 ? -18.344 -1.108 5.949 1 91.19 133 LEU B CA 1
ATOM 2420 C C . LEU B 1 133 ? -18.031 -0.096 7.047 1 91.19 133 LEU B C 1
ATOM 2422 O O . LEU B 1 133 ? -18.219 1.108 6.855 1 91.19 133 LEU B O 1
ATOM 2426 N N . ALA B 1 134 ? -17.594 -0.556 8.133 1 87.81 134 ALA B N 1
ATOM 2427 C CA . ALA B 1 134 ? -17.172 0.34 9.203 1 87.81 134 ALA B CA 1
ATOM 2428 C C . ALA B 1 134 ? -16.016 1.239 8.75 1 87.81 134 ALA B C 1
ATOM 2430 O O . ALA B 1 134 ? -15.984 2.426 9.078 1 87.81 134 ALA B O 1
ATOM 2431 N N . THR B 1 135 ? -15.164 0.67 7.996 1 87.69 135 THR B N 1
ATOM 2432 C CA . THR B 1 135 ? -14.016 1.419 7.492 1 87.69 135 THR B CA 1
ATOM 2433 C C . THR B 1 135 ? -14.469 2.535 6.555 1 87.69 135 THR B C 1
ATOM 2435 O O . THR B 1 135 ? -13.969 3.658 6.629 1 87.69 135 THR B O 1
ATOM 2438 N N . ILE B 1 136 ? -15.406 2.223 5.699 1 90.19 136 ILE B N 1
ATOM 2439 C CA . ILE B 1 136 ? -15.891 3.24 4.777 1 90.19 136 ILE B CA 1
ATOM 2440 C C . ILE B 1 136 ? -16.562 4.371 5.555 1 90.19 136 ILE B C 1
ATOM 2442 O O . ILE B 1 136 ? -16.391 5.547 5.223 1 90.19 136 ILE B O 1
ATOM 2446 N N . LYS B 1 137 ? -17.281 3.975 6.477 1 89.56 137 LYS B N 1
ATOM 2447 C CA . LYS B 1 137 ? -17.906 4.992 7.312 1 89.56 137 LYS B CA 1
ATOM 2448 C C . LYS B 1 137 ? -16.859 5.898 7.961 1 89.56 137 LYS B C 1
ATOM 2450 O O . LYS B 1 137 ? -17 7.121 7.965 1 89.56 137 LYS B O 1
ATOM 2455 N N . LYS B 1 138 ? -15.883 5.312 8.461 1 87 138 LYS B N 1
ATOM 2456 C CA . LYS B 1 138 ? -14.805 6.078 9.078 1 87 138 LYS B CA 1
ATOM 2457 C C . LYS B 1 138 ? -14.125 6.996 8.062 1 87 138 LYS B C 1
ATOM 2459 O O . LYS B 1 138 ? -13.805 8.148 8.375 1 87 138 LYS B O 1
ATOM 2464 N N . GLN B 1 139 ? -13.953 6.492 6.918 1 86.88 139 GLN B N 1
ATOM 2465 C CA . GLN B 1 139 ? -13.328 7.285 5.863 1 86.88 139 GLN B CA 1
ATOM 2466 C C . GLN B 1 139 ? -14.195 8.492 5.504 1 86.88 139 GLN B C 1
ATOM 2468 O O . GLN B 1 139 ? -13.672 9.578 5.254 1 86.88 139 GLN B O 1
ATOM 2473 N N . VAL B 1 140 ? -15.43 8.281 5.473 1 87.81 140 VAL B N 1
ATOM 2474 C CA . VAL B 1 140 ? -16.344 9.375 5.184 1 87.81 140 VAL B CA 1
ATOM 2475 C C . VAL B 1 140 ? -16.25 10.43 6.281 1 87.81 140 VAL B C 1
ATOM 2477 O O . VAL B 1 140 ? -16.172 11.625 5.992 1 87.81 140 VAL B O 1
ATOM 2480 N N . LEU B 1 141 ? -16.219 9.984 7.473 1 85.56 141 LEU B N 1
ATOM 2481 C CA . LEU B 1 141 ? -16.125 10.906 8.602 1 85.56 141 LEU B CA 1
ATOM 2482 C C . LEU B 1 141 ? -14.828 11.695 8.562 1 85.56 141 LEU B C 1
ATOM 2484 O O . LEU B 1 141 ? -14.828 12.906 8.805 1 85.56 141 LEU B O 1
ATOM 2488 N N . GLN B 1 142 ? -13.82 11 8.258 1 81.94 142 GLN B N 1
ATOM 2489 C CA . GLN B 1 142 ? -12.523 11.664 8.156 1 81.94 142 GLN B CA 1
ATOM 2490 C C . GLN B 1 142 ? -12.516 12.688 7.023 1 81.94 142 GLN B C 1
ATOM 2492 O O . GLN B 1 142 ? -11.984 13.789 7.18 1 81.94 142 GLN B O 1
ATOM 2497 N N . ALA B 1 143 ? -13.07 12.289 5.949 1 81.62 143 ALA B N 1
ATOM 2498 C CA . ALA B 1 143 ? -13.148 13.211 4.816 1 81.62 143 ALA B CA 1
ATOM 2499 C C . ALA B 1 143 ? -13.953 14.453 5.176 1 81.62 143 ALA B C 1
ATOM 2501 O O . ALA B 1 143 ? -13.562 15.578 4.828 1 81.62 143 ALA B O 1
ATOM 2502 N N . GLN B 1 144 ? -14.977 14.242 5.859 1 80.88 144 GLN B N 1
ATOM 2503 C CA . GLN B 1 144 ? -15.812 15.352 6.309 1 80.88 144 GLN B CA 1
ATOM 2504 C C . GLN B 1 144 ? -15.039 16.266 7.25 1 80.88 144 GLN B C 1
ATOM 2506 O O . GLN B 1 144 ? -15.086 17.5 7.098 1 80.88 144 GLN B O 1
ATOM 2511 N N . THR B 1 145 ? -14.352 15.641 8.109 1 78.81 145 THR B N 1
ATOM 2512 C CA . THR B 1 145 ? -13.609 16.406 9.109 1 78.81 145 THR B CA 1
ATOM 2513 C C . THR B 1 145 ? -12.492 17.203 8.453 1 78.81 145 THR B C 1
ATOM 2515 O O . THR B 1 145 ? -12.195 18.328 8.883 1 78.81 145 THR B O 1
ATOM 2518 N N . LYS B 1 146 ? -11.969 16.656 7.43 1 73.5 146 LYS B N 1
ATOM 2519 C CA . LYS B 1 146 ? -10.844 17.297 6.75 1 73.5 146 LYS B CA 1
ATOM 2520 C C . LYS B 1 146 ? -11.328 18.266 5.684 1 73.5 146 LYS B C 1
ATOM 2522 O O . LYS B 1 146 ? -10.523 18.906 5.004 1 73.5 146 LYS B O 1
ATOM 2527 N N . GLY B 1 147 ? -12.641 18.328 5.527 1 73.75 147 GLY B N 1
ATOM 2528 C CA . GLY B 1 147 ? -13.219 19.266 4.57 1 73.75 147 GLY B CA 1
ATOM 2529 C C . GLY B 1 147 ? -13.062 18.828 3.131 1 73.75 147 GLY B C 1
ATOM 2530 O O . GLY B 1 147 ? -13.047 19.656 2.217 1 73.75 147 GLY B O 1
ATOM 2531 N N . LYS B 1 148 ? -12.93 17.594 2.986 1 74.88 148 LYS B N 1
ATOM 2532 C CA . LYS B 1 148 ? -12.805 17.062 1.628 1 74.88 148 LYS B CA 1
ATOM 2533 C C . LYS B 1 148 ? -14.172 16.969 0.955 1 74.88 148 LYS B C 1
ATOM 2535 O O . LYS B 1 148 ? -15.188 16.766 1.627 1 74.88 148 LYS B O 1
ATOM 2540 N N . VAL B 1 149 ? -14.094 17.141 -0.307 1 77.25 149 VAL B N 1
ATOM 2541 C CA . VAL B 1 149 ? -15.312 16.906 -1.076 1 77.25 149 VAL B CA 1
ATOM 2542 C C . VAL B 1 149 ? -15.609 15.414 -1.141 1 77.25 149 VAL B C 1
ATOM 2544 O O . VAL B 1 149 ? -14.703 14.609 -1.382 1 77.25 149 VAL B O 1
ATOM 2547 N N . ILE B 1 150 ? -16.875 15.125 -0.819 1 85.06 150 ILE B N 1
ATOM 2548 C CA . ILE B 1 150 ? -17.297 13.727 -0.867 1 85.06 150 ILE B CA 1
ATOM 2549 C C . ILE B 1 150 ? -18.297 13.531 -1.996 1 85.06 150 ILE B C 1
ATOM 2551 O O . ILE B 1 150 ? -19.375 14.148 -1.992 1 85.06 150 ILE B O 1
ATOM 2555 N N . VAL B 1 151 ? -17.922 12.75 -2.941 1 85.38 151 VAL B N 1
ATOM 2556 C CA . VAL B 1 151 ? -18.844 12.391 -4.016 1 85.38 151 VAL B CA 1
ATOM 2557 C C . VAL B 1 151 ? -19.781 11.281 -3.539 1 85.38 151 VAL B C 1
ATOM 2559 O O . VAL B 1 151 ? -19.328 10.273 -2.994 1 85.38 151 VAL B O 1
ATOM 2562 N N . GLY B 1 152 ? -21.125 11.539 -3.688 1 89.5 152 GLY B N 1
ATOM 2563 C CA . GLY B 1 152 ? -22.094 10.555 -3.256 1 89.5 152 GLY B CA 1
ATOM 2564 C C . GLY B 1 152 ? -22.609 10.797 -1.846 1 89.5 152 GLY B C 1
ATOM 2565 O O . GLY B 1 152 ? -22.938 9.852 -1.129 1 89.5 152 GLY B O 1
ATOM 2566 N N . MET B 1 153 ? -22.625 12.008 -1.508 1 87.88 153 MET B N 1
ATOM 2567 C CA . MET B 1 153 ? -23.078 12.383 -0.173 1 87.88 153 MET B CA 1
ATOM 2568 C C . MET B 1 153 ? -24.516 11.938 0.054 1 87.88 153 MET B C 1
ATOM 2570 O O . MET B 1 153 ? -24.922 11.688 1.189 1 87.88 153 MET B O 1
ATOM 2574 N N . GLU B 1 154 ? -25.219 11.805 -1.013 1 90.38 154 GLU B N 1
ATOM 2575 C CA . GLU B 1 154 ? -26.609 11.391 -0.918 1 90.38 154 GLU B CA 1
ATOM 2576 C C . GLU B 1 154 ? -26.719 9.953 -0.424 1 90.38 154 GLU B C 1
ATOM 2578 O O . GLU B 1 154 ? -27.797 9.516 -0.006 1 90.38 154 GLU B O 1
ATOM 2583 N N . LEU B 1 155 ? -25.594 9.227 -0.428 1 92.75 155 LEU B N 1
ATOM 2584 C CA . LEU B 1 155 ? -25.594 7.828 -0.02 1 92.75 155 LEU B CA 1
ATOM 2585 C C . LEU B 1 155 ? -25.25 7.695 1.46 1 92.75 155 LEU B C 1
ATOM 2587 O O . LEU B 1 155 ? -25.297 6.598 2.018 1 92.75 155 LEU B O 1
ATOM 2591 N N . LEU B 1 156 ? -24.969 8.758 2.088 1 91.88 156 LEU B N 1
ATOM 2592 C CA . LEU B 1 156 ? -24.438 8.734 3.449 1 91.88 156 LEU B CA 1
ATOM 2593 C C . LEU B 1 156 ? -25.453 8.133 4.414 1 91.88 156 LEU B C 1
ATOM 2595 O O . LEU B 1 156 ? -25.094 7.316 5.27 1 91.88 156 LEU B O 1
ATOM 2599 N N . GLY B 1 157 ? -26.625 8.539 4.277 1 92.44 157 GLY B N 1
ATOM 2600 C CA . GLY B 1 157 ? -27.672 8.008 5.148 1 92.44 157 GLY B CA 1
ATOM 2601 C C . GLY B 1 157 ? -27.797 6.504 5.062 1 92.44 157 GLY B C 1
ATOM 2602 O O . GLY B 1 157 ? -27.875 5.824 6.09 1 92.44 157 GLY B O 1
ATOM 2603 N N . ASP B 1 158 ? -27.844 5.98 3.891 1 93.81 158 ASP B N 1
ATOM 2604 C CA . ASP B 1 158 ? -27.938 4.539 3.674 1 93.81 158 ASP B CA 1
ATOM 2605 C C . ASP B 1 158 ? -26.703 3.824 4.223 1 93.81 158 ASP B C 1
ATOM 2607 O O . ASP B 1 158 ? -26.812 2.74 4.801 1 93.81 158 ASP B O 1
ATOM 2611 N N . LEU B 1 159 ? -25.562 4.438 4 1 93.5 159 LEU B N 1
ATOM 2612 C CA . LEU B 1 159 ? -24.328 3.854 4.523 1 93.5 159 LEU B CA 1
ATOM 2613 C C . LEU B 1 159 ? -24.375 3.764 6.043 1 93.5 159 LEU B C 1
ATOM 2615 O O . LEU B 1 159 ? -24 2.738 6.621 1 93.5 159 LEU B O 1
ATOM 2619 N N . GLU B 1 160 ? -24.812 4.879 6.617 1 93.06 160 GLU B N 1
ATOM 2620 C CA . GLU B 1 160 ? -24.875 4.906 8.078 1 93.06 160 GLU B CA 1
ATOM 2621 C C . GLU B 1 160 ? -25.812 3.832 8.609 1 93.06 160 GLU B C 1
ATOM 2623 O O . GLU B 1 160 ? -25.516 3.178 9.609 1 93.06 160 GLU B O 1
ATOM 2628 N N . ALA B 1 161 ? -26.906 3.629 7.957 1 93.06 161 ALA B N 1
ATOM 2629 C CA . ALA B 1 161 ? -27.859 2.598 8.344 1 93.06 161 ALA B CA 1
ATOM 2630 C C . ALA B 1 161 ? -27.25 1.205 8.211 1 93.06 161 ALA B C 1
ATOM 2632 O O . ALA B 1 161 ? -27.406 0.363 9.094 1 93.06 161 ALA B O 1
ATOM 2633 N N . LEU B 1 162 ? -26.594 1.013 7.148 1 93.38 162 LEU B N 1
ATOM 2634 C CA . LEU B 1 162 ? -25.969 -0.283 6.902 1 93.38 162 LEU B CA 1
ATOM 2635 C C . LEU B 1 162 ? -24.828 -0.528 7.887 1 93.38 162 LEU B C 1
ATOM 2637 O O . LEU B 1 162 ? -24.688 -1.637 8.406 1 93.38 162 LEU B O 1
ATOM 2641 N N . ALA B 1 163 ? -24.062 0.48 8.117 1 92 163 ALA B N 1
ATOM 2642 C CA . ALA B 1 163 ? -22.953 0.376 9.055 1 92 163 ALA B CA 1
ATOM 2643 C C . ALA B 1 163 ? -23.453 0.078 10.469 1 92 163 ALA B C 1
ATOM 2645 O O . ALA B 1 163 ? -22.797 -0.641 11.227 1 92 163 ALA B O 1
ATOM 2646 N N . ALA B 1 164 ? -24.578 0.647 10.797 1 91.81 164 ALA B N 1
ATOM 2647 C CA . ALA B 1 164 ? -25.1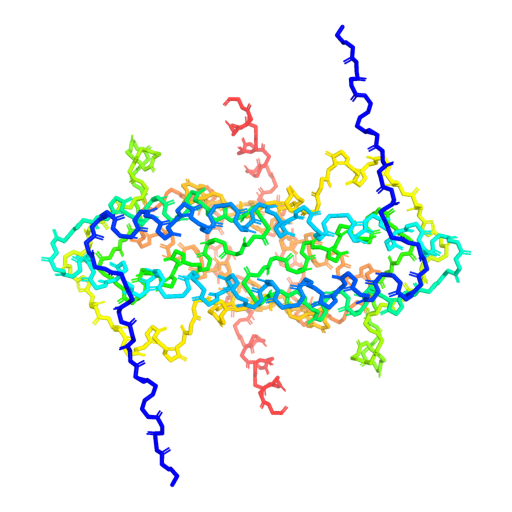72 0.387 12.102 1 91.81 164 ALA B CA 1
ATOM 2648 C C . ALA B 1 164 ? -25.562 -1.081 12.25 1 91.81 164 ALA B C 1
ATOM 2650 O O . ALA B 1 164 ? -25.391 -1.673 13.32 1 91.81 164 ALA B O 1
ATOM 2651 N N . LYS B 1 165 ? -26.047 -1.642 11.227 1 91.69 165 LYS B N 1
ATOM 2652 C CA . LYS B 1 165 ? -26.375 -3.064 11.227 1 91.69 165 LYS B CA 1
ATOM 2653 C C . LYS B 1 165 ? -25.109 -3.922 11.312 1 91.69 165 LYS B C 1
ATOM 2655 O O . LYS B 1 165 ? -25.141 -5.012 11.883 1 91.69 165 LYS B O 1
ATOM 2660 N N . ALA B 1 166 ? -24.078 -3.4 10.758 1 92 166 ALA B N 1
ATOM 2661 C CA . ALA B 1 166 ? -22.828 -4.148 10.641 1 92 166 ALA B CA 1
ATOM 2662 C C . ALA B 1 166 ? -22.016 -4.082 11.93 1 92 166 ALA B C 1
ATOM 2664 O O . ALA B 1 166 ? -21.172 -4.941 12.188 1 92 166 ALA B O 1
ATOM 2665 N N . ALA B 1 167 ? -22.25 -3.07 12.742 1 89.25 167 ALA B N 1
ATOM 2666 C CA . ALA B 1 167 ? -21.406 -2.752 13.883 1 89.25 167 ALA B CA 1
ATOM 2667 C C . ALA B 1 167 ? -21.297 -3.941 14.836 1 89.25 167 ALA B C 1
ATOM 2669 O O . ALA B 1 167 ? -20.188 -4.344 15.211 1 89.25 167 ALA B O 1
ATOM 2670 N N . PRO B 1 168 ? -22.391 -4.551 15.172 1 88.75 168 PRO B N 1
ATOM 2671 C CA . PRO B 1 168 ? -22.281 -5.684 16.094 1 88.75 168 PRO B CA 1
ATOM 2672 C C . PRO B 1 168 ? -21.516 -6.859 15.484 1 88.75 168 PRO B C 1
ATOM 2674 O O . PRO B 1 168 ? -20.828 -7.586 16.203 1 88.75 168 PRO B O 1
ATOM 2677 N N . ILE B 1 169 ? -21.609 -7.047 14.25 1 87.81 169 ILE B N 1
ATOM 2678 C CA . ILE B 1 169 ? -20.922 -8.133 13.555 1 87.81 169 ILE B CA 1
ATOM 2679 C C . ILE B 1 169 ? -19.422 -7.863 13.539 1 87.81 169 ILE B C 1
ATOM 2681 O O . ILE B 1 169 ? -18.625 -8.766 13.781 1 87.81 169 ILE B O 1
ATOM 2685 N N . ALA B 1 170 ? -19.109 -6.641 13.273 1 84 170 ALA B N 1
ATOM 2686 C CA . ALA B 1 170 ? -17.719 -6.246 13.234 1 84 170 ALA B CA 1
ATOM 2687 C C . ALA B 1 170 ? -17.062 -6.398 14.602 1 84 170 ALA B C 1
ATOM 2689 O O . ALA B 1 170 ? -15.922 -6.867 14.711 1 84 170 ALA B O 1
ATOM 2690 N N . GLU B 1 171 ? -17.766 -6.031 15.562 1 84 171 GLU B N 1
ATOM 2691 C CA . GLU B 1 171 ? -17.234 -6.133 16.922 1 84 171 GLU B CA 1
ATOM 2692 C C . GLU B 1 171 ? -17.016 -7.586 17.328 1 84 171 GLU B C 1
ATOM 2694 O O . GLU B 1 171 ? -16.016 -7.922 17.953 1 84 171 GLU B O 1
ATOM 2699 N N . GLN B 1 172 ? -17.906 -8.406 16.953 1 80.62 172 GLN B N 1
ATOM 2700 C CA . GLN B 1 172 ? -17.781 -9.828 17.266 1 80.62 172 GLN B CA 1
ATOM 2701 C C . GLN B 1 172 ? -16.594 -10.445 16.531 1 80.62 172 GLN B C 1
ATOM 2703 O O . GLN B 1 172 ? -15.883 -11.281 17.094 1 80.62 172 GLN B O 1
ATOM 2708 N N . SER B 1 173 ? -16.453 -10.07 15.367 1 78.56 173 SER B N 1
ATOM 2709 C CA . SER B 1 173 ? -15.359 -10.617 14.57 1 78.56 173 SER B CA 1
ATOM 2710 C C . SER B 1 173 ? -14 -10.164 15.109 1 78.56 173 SER B C 1
ATOM 2712 O O . SER B 1 173 ? -13.039 -10.938 15.109 1 78.56 173 SER B O 1
ATOM 2714 N N . LYS B 1 174 ? -13.945 -8.961 15.539 1 73.56 174 LYS B N 1
ATOM 2715 C CA . LYS B 1 174 ? -12.711 -8.461 16.141 1 73.56 174 LYS B CA 1
ATOM 2716 C C . LYS B 1 174 ? -12.352 -9.234 17.391 1 73.56 174 LYS B C 1
ATOM 2718 O O . LYS B 1 174 ? -11.172 -9.531 17.641 1 73.56 174 LYS B O 1
ATOM 2723 N N . ARG B 1 175 ? -13.297 -9.555 18.109 1 69.75 175 ARG B N 1
ATOM 2724 C CA . ARG B 1 175 ? -13.102 -10.305 19.344 1 69.75 175 ARG B CA 1
ATOM 2725 C C . ARG B 1 175 ? -12.656 -11.734 19.047 1 69.75 175 ARG B C 1
ATOM 2727 O O . ARG B 1 175 ? -11.797 -12.281 19.734 1 69.75 175 ARG B O 1
ATOM 2734 N N . ALA B 1 176 ? -13.234 -12.258 17.984 1 64.44 176 ALA B N 1
ATOM 2735 C CA . ALA B 1 176 ? -12.891 -13.625 17.609 1 64.44 176 ALA B CA 1
ATOM 2736 C C . ALA B 1 176 ? -11.469 -13.703 17.062 1 64.44 176 ALA B C 1
ATOM 2738 O O . ALA B 1 176 ? -10.781 -14.711 17.266 1 64.44 176 ALA B O 1
ATOM 2739 N N . ALA B 1 177 ? -11.031 -12.68 16.453 1 60.81 177 ALA B N 1
ATOM 2740 C CA . ALA B 1 177 ? -9.68 -12.656 15.883 1 60.81 177 ALA B CA 1
ATOM 2741 C C . ALA B 1 177 ? -8.633 -12.422 16.969 1 60.81 177 ALA B C 1
ATOM 2743 O O . ALA B 1 177 ? -7.473 -12.805 16.812 1 60.81 177 ALA B O 1
ATOM 2744 N N . ALA B 1 178 ? -8.961 -11.656 18 1 53.34 178 ALA B N 1
ATOM 2745 C CA . ALA B 1 178 ? -8.031 -11.352 19.078 1 53.34 178 ALA B CA 1
ATOM 2746 C C . ALA B 1 178 ? -7.84 -12.555 20 1 53.34 178 ALA B C 1
ATOM 2748 O O . ALA B 1 178 ? -6.875 -12.609 20.766 1 53.34 178 ALA B O 1
ATOM 2749 N N . HIS B 1 179 ? -8.641 -13.484 20.094 1 51.47 179 HIS B N 1
ATOM 2750 C CA . HIS B 1 179 ? -8.492 -14.664 20.938 1 51.47 179 HIS B CA 1
ATOM 2751 C C . HIS B 1 179 ? -7.941 -15.844 20.141 1 51.47 179 HIS B C 1
ATOM 2753 O O . HIS B 1 179 ? -8.391 -16.109 19.016 1 51.47 179 HIS B O 1
#

Solvent-accessible surface area (backbone atoms only — not comparable to full-atom values): 19365 Å² total; per-residue (Å²): 129,83,76,75,70,77,76,68,61,71,78,37,71,60,70,66,47,42,50,52,53,34,52,51,45,29,53,53,30,47,50,49,49,50,52,51,44,35,50,48,46,16,47,37,52,46,26,72,74,72,51,59,41,66,64,54,54,52,41,59,73,28,48,31,68,36,37,45,56,67,41,40,51,52,43,44,35,69,28,8,41,37,38,76,33,60,49,82,91,48,22,83,86,40,46,51,37,63,29,85,85,46,52,76,34,60,59,60,43,59,76,52,36,42,42,69,38,84,60,79,80,59,88,78,55,67,50,41,50,23,47,52,43,45,49,52,52,50,49,51,53,49,34,56,74,61,61,41,67,60,44,52,63,87,46,46,64,60,49,52,55,50,30,59,69,22,45,64,55,29,54,50,50,51,53,56,70,74,99,128,81,75,75,71,78,76,69,60,70,76,36,69,61,71,67,45,41,49,52,53,34,52,51,43,29,54,54,30,47,51,49,49,50,52,52,43,35,49,49,46,17,47,36,53,46,26,72,73,70,50,59,42,66,63,54,55,52,41,60,71,28,48,30,69,34,37,45,56,66,40,40,50,53,42,45,37,70,26,9,42,37,39,76,33,56,49,82,92,48,23,84,86,40,44,51,35,64,28,85,84,46,53,76,34,59,60,60,41,58,76,50,36,42,45,67,38,83,59,79,80,60,91,77,56,68,50,42,50,22,47,52,42,47,47,50,52,50,50,50,52,49,34,55,73,60,61,40,64,60,45,51,62,87,48,44,65,60,47,52,55,50,31,59,67,23,45,64,56,30,53,50,50,52,54,56,69,73,99

pLDDT: mean 90.22, std 12.7, range [28.81, 98.88]

Radius of gyration: 21.89 Å; Cα contacts (8 Å, |Δi|>4): 510; chains: 2; bounding box: 50×52×66 Å

Sequence (358 aa):
MTNAISKTVIAFRGTEEINRAIDAIRVRGKELDEAIQLTGLSIIHHIDQCGDVTVVKALYEAMPKGSRRNALVEWLVLHGKVQVNTDKKSNKDLPFLYNKFGKTDLVGATDNPWYSFKPEKALDQEFNLAAALATIKKQVLQAQTKGKVIVGMELLGDLEALAAKAAPIAEQSKRAAAHMTNAISKTVIAFRGTEEINRAIDAIRVRGKELDEAIQLTGLSIIHHIDQCGDVTVVKALYEAMPKGSRRNALVEWLVLHGKVQVNTDKKSNKDLPFLYNKFGKTDLVGATDNPWYSFKPEKALDQEFNLAAALATIKKQVLQAQTKGKVIVGMELLGDLEALAAKAAPIAEQSKRAAAH

Nearest PDB structures (foldseek):
  3ccr-assembly1_V  TM=6.887E-01  e=6.582E+00  Haloarcula marismortui
  8eg3-assembly1_A  TM=6.804E-01  e=7.419E+00  Homo sapiens
  3ccr-assembly1_V  TM=6.884E-01  e=6.444E+00  Haloarcula marismortui
  8eg3-assembly1_A  TM=6.803E-01  e=7.268E+00  Homo sapiens

Organism: NCBI:txid484896

Foldseek 3Di:
DPPPPPDDDDPADDPVRVVVVVVVCVVVVVVVLVVLLVLLLVQQVVCVVPVDCVVVVVSLVVDDPPDPSVLSVVLSQQAHQKDADQDPVCCVVPRMGGRPPDHHHSPVCVVCPSCNRPHDDDPPDDDQPLVVLVVVLVVVVVCVVNVHDDDPVVCNVVSVVVNVVSVVVVVVVVVVVVD/DPPPVPDDDDPADDPVRVVVVVVVCVVVVVVVLVVLQVLLLVQQVVCVVPVDCVVVVVSLVVDDPPDPSVLSVVLSQQAHQKDADQDPVCCVVPRMGGRPPDHHHSPVCVVCPSCNRPDDDDPPDDDQPLVVLVVVLVVVVVCVVNVHDDDPVVCNVVSVVVNVVSVVVVVVVVVVVVD

Secondary structure (DSSP, 8-state):
------PPP----HHHHHHHHHHHHHHHHHHHHHHHHHHHHHHHHHHHHH---HHHHHHHHHS-TTB-HHHHHHHHHHHSSEEE---TTTTTT--EEE-TT----HHHHHHS-GGGSSPPPPTTPPEEHHHHHHHHHHHHHHHHHTT--EETGGGHHHHHHHHHHHHHHHHHHHHHHH-/------PPP----HHHHHHHHHHHHHHHHHHHHHHHHHHHHHHHHHHHHH---HHHHHHHHHS-TTB-HHHHHHHHHHHSSEEE---TTTTTT--EEE-TT----HHHHHHS-GGGSSPPPPTTPPEEHHHHHHHHHHHHHHHHHTT--EETGGGHHHHHHHHHHHHHHHHHHHHHHH-